Protein AF-0000000080896854 (afdb_homodimer)

Nearest PDB structures (foldseek):
  7wsj-assembly1_B  TM=9.161E-01  e=9.589E-05  Arabidopsis thaliana
  7wsj-assembly2_C  TM=9.025E-01  e=1.093E-04  Arabidopsis thaliana
  7vsp-assembly2_B  TM=6.876E-01  e=2.742E-04  Arabidopsis thaliana
  7vsq-assembly2_B  TM=9.393E-01  e=2.099E-03  Arabidopsis thaliana
  7vsq-assembly3_C  TM=9.287E-01  e=2.099E-03  Arabidopsis thaliana

Foldseek 3Di:
DFDAFPVDRHGFFKAFPVVRTTHHQVVQLVQLLPDPVSQQTKIFTAAPPPRHTDPDIDGGNHDDDDHDHDPVVVVVVVVVVVVVVVVVVVVVVVVVPPPPPPPPVPDDPDPPDPDPPPPPDPPDCPVPDDDDDDDDDD/DFDAFPVDRHGFFKAFPVVRTTHDQVVQLVQLLPDPVSQQTKIFTAAPPPRHTDPDIDGGNHDDDDHDHDPVVVVVVVVVVVVVVVVVVVVVVVVVPPPPPPPPVPDDPDPPPPDPPPPVPDDDCPPPDDDDDDDDDD

Structure (mmCIF, N/CA/C/O backbone):
data_AF-0000000080896854-model_v1
#
loop_
_entity.id
_entity.type
_entity.pdbx_description
1 polymer 'B box-type domain-containing protein'
#
loop_
_atom_site.group_PDB
_atom_site.id
_atom_site.type_symbol
_atom_site.label_atom_id
_atom_site.label_alt_id
_atom_site.label_comp_id
_atom_site.label_asym_id
_atom_site.label_entity_id
_atom_site.label_seq_id
_atom_site.pdbx_PDB_ins_code
_atom_site.Cartn_x
_atom_site.Cartn_y
_atom_site.Cartn_z
_atom_site.occupancy
_atom_site.B_iso_or_equiv
_atom_site.auth_seq_id
_atom_site.auth_comp_id
_atom_site.auth_asym_id
_atom_site.auth_atom_id
_atom_site.pdbx_PDB_model_num
ATOM 1 N N . MET A 1 1 ? 16.312 -1.37 14.469 1 52.44 1 MET A N 1
ATOM 2 C CA . MET A 1 1 ? 17.391 -0.762 13.703 1 52.44 1 MET A CA 1
ATOM 3 C C . MET A 1 1 ? 16.969 -0.528 12.25 1 52.44 1 MET A C 1
ATOM 5 O O . MET A 1 1 ? 16.25 -1.338 11.68 1 52.44 1 MET A O 1
ATOM 9 N N . GLU A 1 2 ? 17.094 0.775 11.805 1 65.88 2 GLU A N 1
ATOM 10 C CA . GLU A 1 2 ? 16.812 1.072 10.406 1 65.88 2 GLU A CA 1
ATOM 11 C C . GLU A 1 2 ? 17.719 0.284 9.477 1 65.88 2 GLU A C 1
ATOM 13 O O . GLU A 1 2 ? 18.922 0.148 9.75 1 65.88 2 GLU A O 1
ATOM 18 N N . GLU A 1 3 ? 17.172 -0.558 8.711 1 86.25 3 GLU A N 1
ATOM 19 C CA . GLU A 1 3 ? 18 -1.288 7.762 1 86.25 3 GLU A CA 1
ATOM 20 C C . GLU A 1 3 ? 18.422 -0.402 6.59 1 86.25 3 GLU A C 1
ATOM 22 O O . GLU A 1 3 ? 17.562 0.153 5.895 1 86.25 3 GLU A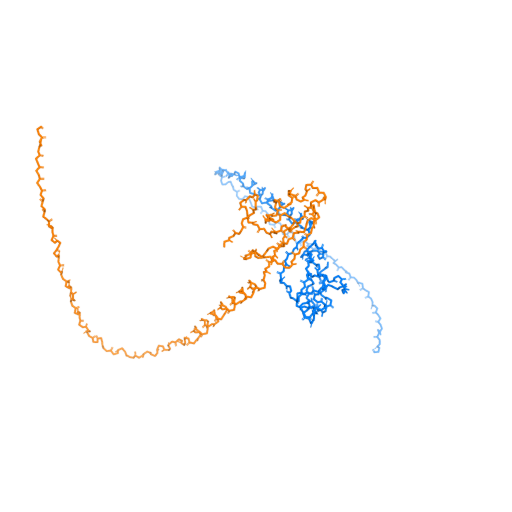 O 1
ATOM 27 N N . SER A 1 4 ? 19.703 -0.249 6.453 1 92.75 4 SER A N 1
ATOM 28 C CA . SER A 1 4 ? 20.266 0.631 5.438 1 92.75 4 SER A CA 1
ATOM 29 C C . SER A 1 4 ? 20.312 -0.052 4.074 1 92.75 4 SER A C 1
ATOM 31 O O . SER A 1 4 ? 20.281 -1.281 3.988 1 92.75 4 SER A O 1
ATOM 33 N N . CYS A 1 5 ? 20.234 0.689 3.033 1 97.81 5 CYS A N 1
ATOM 34 C CA . CYS A 1 5 ? 20.422 0.241 1.659 1 97.81 5 CYS A CA 1
ATOM 35 C C . CYS A 1 5 ? 21.766 -0.47 1.495 1 97.81 5 CYS A C 1
ATOM 37 O O . CYS A 1 5 ? 22.766 -0.043 2.061 1 97.81 5 CYS A O 1
ATOM 39 N N . ALA A 1 6 ? 21.812 -1.455 0.745 1 97.81 6 ALA A N 1
ATOM 40 C CA . ALA A 1 6 ? 23.016 -2.271 0.555 1 97.81 6 ALA A CA 1
ATOM 41 C C . ALA A 1 6 ? 24.094 -1.493 -0.185 1 97.81 6 ALA A C 1
ATOM 43 O O . ALA A 1 6 ? 25.281 -1.825 -0.092 1 97.81 6 ALA A O 1
ATOM 44 N N . LEU A 1 7 ? 23.719 -0.425 -0.845 1 97.81 7 LEU A N 1
ATOM 45 C CA . LEU A 1 7 ? 24.656 0.236 -1.741 1 97.81 7 LEU A CA 1
ATOM 46 C C . LEU A 1 7 ? 24.953 1.657 -1.271 1 97.81 7 LEU A C 1
ATOM 48 O O . LEU A 1 7 ? 25.828 2.328 -1.819 1 97.81 7 LEU A O 1
ATOM 52 N N . CYS A 1 8 ? 24.203 2.129 -0.337 1 97.44 8 CYS A N 1
ATOM 53 C CA . CYS A 1 8 ? 24.438 3.477 0.172 1 97.44 8 CYS A CA 1
ATOM 54 C C . CYS A 1 8 ? 23.938 3.611 1.604 1 97.44 8 CYS A C 1
ATOM 56 O O . CYS A 1 8 ? 23.625 2.613 2.256 1 97.44 8 CYS A O 1
ATOM 58 N N . GLU A 1 9 ? 23.828 4.895 2.139 1 96.19 9 GLU A N 1
ATOM 59 C CA . GLU A 1 9 ? 23.531 5.105 3.551 1 96.19 9 GLU A CA 1
ATOM 60 C C . GLU A 1 9 ? 22.047 5.395 3.76 1 96.19 9 GLU A C 1
ATOM 62 O O . GLU A 1 9 ? 21.578 5.469 4.898 1 96.19 9 GLU A O 1
ATOM 67 N N . LYS A 1 10 ? 21.359 5.469 2.678 1 96.5 10 LYS A N 1
ATOM 68 C CA . LYS A 1 10 ? 19.938 5.773 2.799 1 96.5 10 LYS A CA 1
ATOM 69 C C . LYS A 1 10 ? 19.172 4.57 3.338 1 96.5 10 LYS A C 1
ATOM 71 O O . LYS A 1 10 ? 19.688 3.455 3.371 1 96.5 10 LYS A O 1
ATOM 76 N N . ARG A 1 11 ? 18 4.895 3.74 1 96.31 11 ARG A N 1
ATOM 77 C CA . ARG A 1 11 ? 17.109 3.846 4.23 1 96.31 11 ARG A CA 1
ATOM 78 C C . ARG A 1 11 ? 16.688 2.916 3.098 1 96.31 11 ARG A C 1
ATOM 80 O O . ARG A 1 11 ? 16.281 3.377 2.027 1 96.31 11 ARG A O 1
ATOM 87 N N . ALA A 1 12 ? 16.734 1.653 3.367 1 98 12 ALA A N 1
ATOM 88 C CA . ALA A 1 12 ? 16.234 0.671 2.412 1 98 12 ALA A CA 1
ATOM 89 C C . ALA A 1 12 ? 14.703 0.653 2.402 1 98 12 ALA A C 1
ATOM 91 O O . ALA A 1 12 ? 14.062 0.77 3.451 1 98 12 ALA A O 1
ATOM 92 N N . VAL A 1 13 ? 14.18 0.398 1.202 1 98 13 VAL A N 1
ATOM 93 C CA . VAL A 1 13 ? 12.727 0.465 1.114 1 98 13 VAL A CA 1
ATOM 94 C C . VAL A 1 13 ? 12.188 -0.801 0.451 1 98 13 VAL A C 1
ATOM 96 O O . VAL A 1 13 ? 10.984 -1.072 0.5 1 98 13 VAL A O 1
ATOM 99 N N . MET A 1 14 ? 13.055 -1.583 -0.195 1 98.44 14 MET A N 1
ATOM 100 C CA . MET A 1 14 ? 12.602 -2.799 -0.863 1 98.44 14 MET A CA 1
ATOM 101 C C . MET A 1 14 ? 13.688 -3.867 -0.848 1 98.44 14 MET A C 1
ATOM 103 O O . MET A 1 14 ? 14.859 -3.561 -0.619 1 98.44 14 MET A O 1
ATOM 107 N N . LEU A 1 15 ? 13.289 -5.078 -0.988 1 98.56 15 LEU A N 1
ATOM 108 C CA . LEU A 1 15 ? 14.164 -6.238 -1.092 1 98.56 15 LEU A CA 1
ATOM 109 C C . LEU A 1 15 ? 14.117 -6.832 -2.494 1 98.56 15 LEU A C 1
ATOM 111 O O . LEU A 1 15 ? 13.039 -7.156 -3 1 98.56 15 LEU A O 1
ATOM 115 N N . CYS A 1 16 ? 15.148 -6.832 -3.125 1 98.69 16 CYS A N 1
ATOM 116 C CA . CYS A 1 16 ? 15.234 -7.613 -4.355 1 98.69 16 CYS A CA 1
ATOM 117 C C . CYS A 1 16 ? 15.43 -9.094 -4.047 1 98.69 16 CYS A C 1
ATOM 119 O O . CYS A 1 16 ? 16.453 -9.477 -3.475 1 98.69 16 CYS A O 1
ATOM 121 N N . GLU A 1 17 ? 14.539 -9.867 -4.496 1 98.19 17 GLU A N 1
ATOM 122 C CA . GLU A 1 17 ? 14.562 -11.281 -4.16 1 98.19 17 GLU A CA 1
ATOM 123 C C . GLU A 1 17 ? 15.711 -12 -4.863 1 98.19 17 GLU A C 1
ATOM 125 O O . GLU A 1 17 ? 16.328 -12.906 -4.301 1 98.19 17 GLU A O 1
ATOM 130 N N . SER A 1 18 ? 16 -11.609 -6.043 1 98.19 18 SER A N 1
ATOM 131 C CA . SER A 1 18 ? 17.031 -12.25 -6.836 1 98.19 18 SER A CA 1
ATOM 132 C C . SER A 1 18 ? 18.422 -11.922 -6.297 1 98.19 18 SER A C 1
ATOM 134 O O . SER A 1 18 ? 19.281 -12.805 -6.176 1 98.19 18 SER A O 1
ATOM 136 N N . ASP A 1 19 ? 18.625 -10.703 -5.934 1 97.31 19 ASP A N 1
ATOM 137 C CA . ASP A 1 19 ? 19.922 -10.25 -5.449 1 97.31 19 ASP A CA 1
ATOM 138 C C . ASP A 1 19 ? 20.047 -10.422 -3.938 1 97.31 19 ASP A C 1
ATOM 140 O O . ASP A 1 19 ? 21.141 -10.312 -3.379 1 97.31 19 ASP A O 1
ATOM 144 N N . GLN A 1 20 ? 18.969 -10.688 -3.338 1 98.06 20 GLN A N 1
ATOM 145 C CA . GLN A 1 20 ? 18.938 -10.789 -1.884 1 98.06 20 GLN A CA 1
ATOM 146 C C . GLN A 1 20 ? 19.547 -9.562 -1.229 1 98.06 20 GLN A C 1
ATOM 148 O O . GLN A 1 20 ? 20.422 -9.68 -0.355 1 98.06 20 GLN A O 1
ATOM 153 N N . ALA A 1 21 ? 19.141 -8.461 -1.728 1 98.12 21 ALA A N 1
ATOM 154 C CA . ALA A 1 21 ? 19.672 -7.188 -1.243 1 98.12 21 ALA A CA 1
ATOM 155 C C . ALA A 1 21 ? 18.547 -6.176 -1.022 1 98.12 21 ALA A C 1
ATOM 157 O O . ALA A 1 21 ? 17.625 -6.066 -1.842 1 98.12 21 ALA A O 1
ATOM 158 N N . LYS A 1 22 ? 18.641 -5.461 0.078 1 98.62 22 LYS A N 1
ATOM 159 C CA . LYS A 1 22 ? 17.719 -4.367 0.36 1 98.62 22 LYS A CA 1
ATOM 160 C C . LYS A 1 22 ? 18.234 -3.051 -0.22 1 98.62 22 LYS A C 1
ATOM 162 O O . LYS A 1 22 ? 19.406 -2.711 -0.054 1 98.62 22 LYS A O 1
ATOM 167 N N . LEU A 1 23 ? 17.344 -2.338 -0.921 1 98.38 23 LEU A N 1
ATOM 168 C CA . LEU A 1 23 ? 17.766 -1.168 -1.68 1 98.38 23 LEU A CA 1
ATOM 169 C C . LEU A 1 23 ? 16.844 0.014 -1.423 1 98.38 23 LEU A C 1
ATOM 171 O O . LEU A 1 23 ? 15.664 -0.173 -1.106 1 98.38 23 LEU A O 1
ATOM 175 N N . CYS A 1 24 ? 17.453 1.186 -1.503 1 97.88 24 CYS A N 1
ATOM 176 C CA . CYS A 1 24 ? 16.641 2.395 -1.548 1 97.88 24 CYS A CA 1
ATOM 177 C C . CYS A 1 24 ? 16.078 2.619 -2.945 1 97.88 24 CYS A C 1
ATOM 179 O O . CYS A 1 24 ? 16.406 1.891 -3.879 1 97.88 24 CYS A O 1
ATOM 181 N N . TRP A 1 25 ? 15.195 3.553 -3.074 1 97.62 25 TRP A N 1
ATOM 182 C CA . TRP A 1 25 ? 14.539 3.797 -4.355 1 97.62 25 TRP A CA 1
ATOM 183 C C . TRP A 1 25 ? 15.562 4.117 -5.438 1 97.62 25 TRP A C 1
ATOM 185 O O . TRP A 1 25 ? 15.469 3.605 -6.559 1 97.62 25 TRP A O 1
ATOM 195 N N . GLU A 1 26 ? 16.547 4.961 -5.145 1 97.25 26 GLU A N 1
ATOM 196 C CA . GLU A 1 26 ? 17.531 5.434 -6.117 1 97.25 26 GLU A CA 1
ATOM 197 C C . GLU A 1 26 ? 18.453 4.301 -6.562 1 97.25 26 GLU A C 1
ATOM 199 O O . GLU A 1 26 ? 18.719 4.141 -7.754 1 97.25 26 GLU A O 1
ATOM 204 N N . CYS A 1 27 ? 18.906 3.561 -5.625 1 98.38 27 CYS A N 1
ATOM 205 C CA . CYS A 1 27 ? 19.797 2.463 -5.957 1 98.38 27 CYS A CA 1
ATOM 206 C C . CYS A 1 27 ? 19.062 1.36 -6.707 1 98.38 27 CYS A C 1
ATOM 208 O O . CYS A 1 27 ? 19.641 0.717 -7.59 1 98.38 27 CYS A O 1
ATOM 210 N N . ASP A 1 28 ? 17.797 1.124 -6.336 1 98.56 28 ASP A N 1
ATOM 211 C CA . ASP A 1 28 ? 17.016 0.149 -7.086 1 98.56 28 ASP A CA 1
ATOM 212 C C . ASP A 1 28 ? 16.922 0.538 -8.562 1 98.56 28 ASP A C 1
ATOM 214 O O . ASP A 1 28 ? 17.078 -0.308 -9.445 1 98.56 28 ASP A O 1
ATOM 218 N N . GLU A 1 29 ? 16.578 1.772 -8.797 1 98.06 29 GLU A N 1
ATOM 219 C CA . GLU A 1 29 ? 16.453 2.25 -10.172 1 98.06 29 GLU A CA 1
ATOM 220 C C . GLU A 1 29 ? 17.75 2.09 -10.945 1 98.06 29 GLU A C 1
ATOM 222 O O . GLU A 1 29 ? 17.75 1.694 -12.109 1 98.06 29 GLU A O 1
ATOM 227 N N . LYS A 1 30 ? 18.906 2.406 -10.352 1 98.06 30 LYS A N 1
ATOM 228 C CA . LYS A 1 30 ? 20.203 2.277 -10.984 1 98.06 30 LYS A CA 1
ATOM 229 C C . LYS A 1 30 ? 20.5 0.825 -11.359 1 98.06 30 LYS A C 1
ATOM 231 O O . LYS A 1 30 ? 20.984 0.544 -12.453 1 98.06 30 LYS A O 1
ATOM 236 N N . VAL A 1 31 ? 20.188 -0.075 -10.438 1 98.25 31 VAL A N 1
ATOM 237 C CA . VAL A 1 31 ? 20.5 -1.488 -10.625 1 98.25 31 VAL A CA 1
ATOM 238 C C . VAL A 1 31 ? 19.531 -2.102 -11.641 1 98.25 31 VAL A C 1
ATOM 240 O O . VAL A 1 31 ? 19.969 -2.705 -12.625 1 98.25 31 VAL A O 1
ATOM 243 N N . HIS A 1 32 ? 18.281 -1.852 -11.438 1 98.12 32 HIS A N 1
ATOM 244 C CA . HIS A 1 32 ? 17.281 -2.564 -12.227 1 98.12 32 HIS A CA 1
ATOM 245 C C . HIS A 1 32 ? 16.891 -1.772 -13.469 1 98.12 32 HIS A C 1
ATOM 247 O O . HIS A 1 32 ? 16.203 -2.289 -14.352 1 98.12 32 HIS A O 1
ATOM 253 N N . GLY A 1 33 ? 17.25 -0.546 -13.469 1 97.62 33 GLY A N 1
ATOM 254 C CA . GLY A 1 33 ? 17.078 0.245 -14.672 1 97.62 33 GLY A CA 1
ATOM 255 C C . GLY A 1 33 ? 18.188 0.034 -15.688 1 97.62 33 GLY A C 1
ATOM 256 O O . GLY A 1 33 ? 18.078 0.491 -16.828 1 97.62 33 GLY A O 1
ATOM 257 N N . ALA A 1 34 ? 19.219 -0.773 -15.328 1 96.44 34 ALA A N 1
ATOM 258 C CA . ALA A 1 34 ? 20.406 -0.946 -16.156 1 96.44 34 ALA A CA 1
ATOM 259 C C . ALA A 1 34 ? 20.094 -1.746 -17.406 1 96.44 34 ALA A C 1
ATOM 261 O O . ALA A 1 34 ? 20.625 -1.462 -18.484 1 96.44 34 ALA A O 1
ATOM 262 N N . ASN A 1 35 ? 19.297 -2.836 -17.297 1 93.88 35 ASN A N 1
ATOM 263 C CA . ASN A 1 35 ? 18.875 -3.611 -18.453 1 93.88 35 ASN A CA 1
ATOM 264 C C . ASN A 1 35 ? 17.594 -4.391 -18.188 1 93.88 35 ASN A C 1
ATOM 266 O O . ASN A 1 35 ? 17.172 -4.527 -17.031 1 93.88 35 ASN A O 1
ATOM 270 N N . PHE A 1 36 ? 17.047 -4.855 -19.266 1 95.69 36 PHE A N 1
ATOM 271 C CA . PHE A 1 36 ? 15.711 -5.434 -19.219 1 95.69 36 PHE A CA 1
ATOM 272 C C . PHE A 1 36 ? 15.727 -6.758 -18.453 1 95.69 36 PHE A C 1
ATOM 274 O O . PHE A 1 36 ? 14.703 -7.176 -17.906 1 95.69 36 PHE A O 1
ATOM 281 N N . LEU A 1 37 ? 16.844 -7.516 -18.391 1 97.62 37 LEU A N 1
ATOM 282 C CA . LEU A 1 37 ? 16.906 -8.805 -17.703 1 97.62 37 LEU A CA 1
ATOM 283 C C . LEU A 1 37 ? 16.766 -8.625 -16.203 1 97.62 37 LEU A C 1
ATOM 285 O O . LEU A 1 37 ? 15.984 -9.344 -15.555 1 97.62 37 LEU A O 1
ATOM 289 N N . VAL A 1 38 ? 17.5 -7.598 -15.719 1 97.94 38 VAL A N 1
ATOM 290 C CA . VAL A 1 38 ? 17.5 -7.406 -14.273 1 97.94 38 VAL A CA 1
ATOM 291 C C . VAL A 1 38 ? 16.219 -6.688 -13.852 1 97.94 38 VAL A C 1
ATOM 293 O O . VAL A 1 38 ? 15.781 -6.805 -12.703 1 97.94 38 VAL A O 1
ATOM 296 N N . ALA A 1 39 ? 15.57 -5.984 -14.758 1 98.25 39 ALA A N 1
ATOM 297 C CA . ALA A 1 39 ? 14.305 -5.305 -14.484 1 98.25 39 ALA A CA 1
ATOM 298 C C . ALA A 1 39 ? 13.211 -6.309 -14.148 1 98.25 39 ALA A C 1
ATOM 300 O O . ALA A 1 39 ? 12.195 -5.945 -13.547 1 98.25 39 ALA A O 1
ATOM 301 N N . LYS A 1 40 ? 13.445 -7.531 -14.477 1 98.5 40 LYS A N 1
ATOM 302 C CA . LYS A 1 40 ? 12.445 -8.578 -14.25 1 98.5 40 LYS A CA 1
ATOM 303 C C . LYS A 1 40 ? 12.492 -9.078 -12.812 1 98.5 40 LYS A C 1
ATOM 305 O O . LYS A 1 40 ? 11.57 -9.758 -12.359 1 98.5 40 LYS A O 1
ATOM 310 N N . HIS A 1 41 ? 13.562 -8.664 -12.07 1 98.62 41 HIS A N 1
ATOM 311 C CA . HIS A 1 41 ? 13.641 -9.094 -10.68 1 98.62 41 HIS A CA 1
ATOM 312 C C . HIS A 1 41 ? 12.438 -8.594 -9.875 1 98.62 41 HIS A C 1
ATOM 314 O O . HIS A 1 41 ? 12 -7.457 -10.055 1 98.62 41 HIS A O 1
ATOM 320 N N . SER A 1 42 ? 12 -9.461 -9.062 1 98.69 42 SER A N 1
ATOM 321 C CA . SER A 1 42 ? 10.922 -9.102 -8.148 1 98.69 42 SER A CA 1
ATOM 322 C C . SER A 1 42 ? 11.445 -8.297 -6.965 1 98.69 42 SER A C 1
ATOM 324 O O . SER A 1 42 ? 12.406 -8.695 -6.309 1 98.69 42 SER A O 1
ATOM 326 N N . ARG A 1 43 ? 10.836 -7.184 -6.738 1 98.81 43 ARG A N 1
ATOM 327 C CA . ARG A 1 43 ? 11.109 -6.363 -5.562 1 98.81 43 ARG A CA 1
ATOM 328 C C . ARG A 1 43 ? 9.977 -6.473 -4.543 1 98.81 43 ARG A C 1
ATOM 330 O O . ARG A 1 43 ? 8.805 -6.387 -4.902 1 98.81 43 ARG A O 1
ATOM 337 N N . VAL A 1 44 ? 10.344 -6.707 -3.322 1 98.75 44 VAL A N 1
ATOM 338 C CA . VAL A 1 44 ? 9.375 -6.77 -2.234 1 98.75 44 VAL A CA 1
ATOM 339 C C . VAL A 1 44 ? 9.414 -5.477 -1.425 1 98.75 44 VAL A C 1
ATOM 341 O O . VAL A 1 44 ? 10.477 -5.09 -0.917 1 98.75 44 VAL A O 1
ATOM 344 N N . LEU A 1 45 ? 8.258 -4.883 -1.286 1 98.56 45 LEU A N 1
ATOM 345 C CA . LEU A 1 45 ? 8.18 -3.658 -0.498 1 98.56 45 LEU A CA 1
ATOM 346 C C . LEU A 1 45 ? 8.367 -3.951 0.986 1 98.56 45 LEU A C 1
ATOM 348 O O . LEU A 1 45 ? 7.812 -4.918 1.51 1 98.56 45 LEU A O 1
ATOM 352 N N . LEU A 1 46 ? 9.188 -3.102 1.639 1 98.06 46 LEU A N 1
ATOM 353 C CA . LEU A 1 46 ? 9.422 -3.264 3.068 1 98.06 46 LEU A CA 1
ATOM 354 C C . LEU A 1 46 ? 8.523 -2.334 3.875 1 98.06 46 LEU A C 1
ATOM 356 O O . LEU A 1 46 ? 8.188 -1.236 3.422 1 98.06 46 LEU A O 1
ATOM 360 N N . CYS A 1 47 ? 8.156 -2.787 5.07 1 98 47 CYS A N 1
ATOM 361 C CA . CYS A 1 47 ? 7.395 -1.97 6.004 1 98 47 CYS A CA 1
ATOM 362 C C . CYS A 1 47 ? 8.156 -0.7 6.367 1 98 47 CYS A C 1
ATOM 364 O O . CYS A 1 47 ? 9.344 -0.755 6.691 1 98 47 CYS A O 1
ATOM 366 N N . ARG A 1 48 ? 7.445 0.342 6.398 1 96.31 48 ARG A N 1
ATOM 367 C CA . ARG A 1 48 ? 8.07 1.634 6.656 1 96.31 48 ARG A CA 1
ATOM 368 C C . ARG A 1 48 ? 8.57 1.726 8.094 1 96.31 48 ARG A C 1
ATOM 370 O O . ARG A 1 48 ? 9.555 2.408 8.375 1 96.31 48 ARG A O 1
ATOM 377 N N . SER A 1 49 ? 7.883 0.941 8.914 1 94.62 49 SER A N 1
ATOM 378 C CA . SER A 1 49 ? 8.172 1.07 10.344 1 94.62 49 SER A CA 1
ATOM 379 C C . SER A 1 49 ? 9.211 0.048 10.789 1 94.62 49 SER A C 1
ATOM 381 O O . SER A 1 49 ? 10.211 0.405 11.414 1 94.62 49 SER A O 1
ATOM 383 N N . CYS A 1 50 ? 9.086 -1.226 10.445 1 95.31 50 CYS A N 1
ATOM 384 C CA . CYS A 1 50 ? 9.938 -2.256 11.039 1 95.31 50 CYS A CA 1
ATOM 385 C C . CYS A 1 50 ? 10.82 -2.904 9.977 1 95.31 50 CYS A C 1
ATOM 387 O O . CYS A 1 50 ? 11.641 -3.768 10.297 1 95.31 50 CYS A O 1
ATOM 389 N N . HIS A 1 51 ? 10.602 -2.631 8.68 1 96 51 HIS A N 1
ATOM 390 C CA . HIS A 1 51 ? 11.438 -3.07 7.57 1 96 51 HIS A CA 1
ATOM 391 C C . HIS A 1 51 ? 11.242 -4.559 7.289 1 96 51 HIS A C 1
ATOM 393 O O . HIS A 1 51 ? 12.062 -5.18 6.609 1 96 51 HIS A O 1
ATOM 399 N N . SER A 1 52 ? 10.203 -5.086 7.871 1 96.44 52 SER A N 1
ATOM 400 C CA . SER A 1 52 ? 9.836 -6.438 7.461 1 96.44 52 SER A CA 1
ATOM 401 C C . SER A 1 52 ? 9.18 -6.438 6.082 1 96.44 52 SER A C 1
ATOM 403 O O . SER A 1 52 ? 8.594 -5.434 5.672 1 96.44 52 SER A O 1
ATOM 405 N N . PRO A 1 53 ? 9.312 -7.512 5.375 1 97 53 PRO A N 1
ATOM 406 C CA . PRO A 1 53 ? 8.656 -7.574 4.062 1 97 53 PRO A CA 1
ATOM 407 C C . PRO A 1 53 ? 7.137 -7.477 4.152 1 97 53 PRO A C 1
ATOM 409 O O . PRO A 1 53 ? 6.535 -8.039 5.074 1 97 53 PRO A O 1
ATOM 412 N N . THR A 1 54 ? 6.555 -6.723 3.291 1 98.12 54 THR A N 1
ATOM 413 C CA . THR A 1 54 ? 5.109 -6.684 3.127 1 98.12 54 THR A CA 1
ATOM 414 C C . THR A 1 54 ? 4.672 -7.562 1.957 1 98.12 54 THR A C 1
ATOM 416 O O . THR A 1 54 ? 5.508 -8.031 1.184 1 98.12 54 THR A O 1
ATOM 419 N N . PRO A 1 55 ? 3.383 -7.797 1.78 1 98.06 55 PRO A N 1
ATOM 420 C CA . PRO A 1 55 ? 2.943 -8.68 0.699 1 98.06 55 PRO A CA 1
ATOM 421 C C . PRO A 1 55 ? 3.08 -8.039 -0.681 1 98.06 55 PRO A C 1
ATOM 423 O O . PRO A 1 55 ? 2.926 -8.719 -1.699 1 98.06 55 PRO A O 1
ATOM 426 N N . TRP A 1 56 ? 3.422 -6.816 -0.854 1 98.69 56 TRP A N 1
ATOM 427 C CA . TRP A 1 56 ? 3.422 -6.094 -2.123 1 98.69 56 TRP A CA 1
ATOM 428 C C . TRP A 1 56 ? 4.719 -6.34 -2.887 1 98.69 56 TRP A C 1
ATOM 430 O O . TRP A 1 56 ? 5.809 -6.082 -2.369 1 98.69 56 TRP A O 1
ATOM 440 N N . LYS A 1 57 ? 4.582 -6.738 -4.125 1 98.69 57 LYS A N 1
ATOM 441 C CA . LYS A 1 57 ? 5.715 -7.035 -4.996 1 98.69 57 LYS A CA 1
ATOM 442 C C . LYS A 1 57 ? 5.574 -6.32 -6.34 1 98.69 57 LYS A C 1
ATOM 444 O O . LYS A 1 57 ? 4.461 -6.055 -6.793 1 98.69 57 LYS A O 1
ATOM 449 N N . ALA A 1 58 ? 6.684 -6.035 -6.926 1 98.75 58 ALA A N 1
ATOM 450 C CA . ALA A 1 58 ? 6.691 -5.391 -8.234 1 98.75 58 ALA A CA 1
ATOM 451 C C . ALA A 1 58 ? 7.977 -5.707 -8.992 1 98.75 58 ALA A C 1
ATOM 453 O O . ALA A 1 58 ? 8.977 -6.121 -8.398 1 98.75 58 ALA A O 1
ATOM 454 N N . SER A 1 59 ? 7.918 -5.543 -10.25 1 98.5 59 SER A N 1
ATOM 455 C CA . SER A 1 59 ? 9.07 -5.566 -11.148 1 98.5 59 SER A CA 1
ATOM 456 C C . SER A 1 59 ? 9.023 -4.406 -12.133 1 98.5 59 SER A C 1
ATOM 458 O O . SER A 1 59 ? 7.996 -3.738 -12.273 1 98.5 59 SER A O 1
ATOM 460 N N . GLY A 1 60 ? 10.203 -4.195 -12.781 1 97.56 60 GLY A N 1
ATOM 461 C CA . GLY A 1 60 ? 10.281 -3.104 -13.734 1 97.56 60 GLY A CA 1
ATOM 462 C C . GLY A 1 60 ? 11.586 -2.326 -13.641 1 97.56 60 GLY A C 1
ATOM 463 O O . GLY A 1 60 ? 12.375 -2.543 -12.727 1 97.56 60 GLY A O 1
ATOM 464 N N . THR A 1 61 ? 11.742 -1.408 -14.555 1 96.75 61 THR A N 1
ATOM 465 C CA . THR A 1 61 ? 12.977 -0.637 -14.641 1 96.75 61 THR A CA 1
ATOM 466 C C . THR A 1 61 ? 13 0.466 -13.586 1 96.75 61 THR A C 1
ATOM 468 O O . THR A 1 61 ? 14.055 0.775 -13.023 1 96.75 61 THR A O 1
ATOM 471 N N . LYS A 1 62 ? 11.867 1.042 -13.445 1 95.69 62 LYS A N 1
ATOM 472 C CA . LYS A 1 62 ? 11.734 2.145 -12.5 1 95.69 62 LYS A CA 1
ATOM 473 C C . LYS A 1 62 ? 10.43 2.049 -11.719 1 95.69 62 LYS A C 1
ATOM 475 O O . LYS A 1 62 ? 9.344 2.191 -12.289 1 95.69 62 LYS A O 1
ATOM 480 N N . LEU A 1 63 ? 10.562 1.806 -10.461 1 97.38 63 LEU A N 1
ATOM 481 C CA . LEU A 1 63 ? 9.398 1.761 -9.578 1 97.38 63 LEU A CA 1
ATOM 482 C C . LEU A 1 63 ? 9.203 3.096 -8.867 1 97.38 63 LEU A C 1
ATOM 484 O O . LEU A 1 63 ? 10.172 3.818 -8.617 1 97.38 63 LEU A O 1
ATOM 488 N N . THR A 1 64 ? 7.988 3.402 -8.633 1 95.06 64 THR A N 1
ATOM 489 C CA . THR A 1 64 ? 7.672 4.699 -8.039 1 95.06 64 THR A CA 1
ATOM 490 C C . THR A 1 64 ? 7.574 4.59 -6.523 1 95.06 64 THR A C 1
ATOM 492 O O . THR A 1 64 ? 7.258 3.525 -5.988 1 95.06 64 THR A O 1
ATOM 495 N N . PRO A 1 65 ? 7.91 5.73 -5.867 1 94.38 65 PRO A N 1
ATOM 496 C CA . PRO A 1 65 ? 7.852 5.719 -4.402 1 94.38 65 PRO A CA 1
ATOM 497 C C . PRO A 1 65 ? 6.504 5.246 -3.871 1 94.38 65 PRO A C 1
ATOM 499 O O . PRO A 1 65 ? 5.457 5.738 -4.301 1 94.38 65 PRO A O 1
ATOM 502 N N . THR A 1 66 ? 6.512 4.301 -2.979 1 97.88 66 THR A N 1
ATOM 503 C CA . THR A 1 66 ? 5.363 3.629 -2.379 1 97.88 66 THR A CA 1
ATOM 504 C C . THR A 1 66 ? 5.613 3.35 -0.9 1 97.88 66 THR A C 1
ATOM 506 O O . THR A 1 66 ? 6.727 2.988 -0.511 1 97.88 66 THR A O 1
ATOM 509 N N . VAL A 1 67 ? 4.641 3.553 -0.092 1 97.81 67 VAL A N 1
ATOM 510 C CA . VAL A 1 67 ? 4.785 3.357 1.347 1 97.81 67 VAL A CA 1
ATOM 511 C C . VAL A 1 67 ? 3.783 2.311 1.828 1 97.81 67 VAL A C 1
ATOM 513 O O . VAL A 1 67 ? 2.604 2.361 1.472 1 97.81 67 VAL A O 1
ATOM 516 N N . SER A 1 68 ? 4.238 1.381 2.645 1 97.81 68 SER A N 1
ATOM 517 C CA . SER A 1 68 ? 3.389 0.328 3.191 1 97.81 68 SER A CA 1
ATOM 518 C C . SER A 1 68 ? 3.781 -0.009 4.625 1 97.81 68 SER A C 1
ATOM 520 O O . SER A 1 68 ? 4.871 0.349 5.078 1 97.81 68 SER A O 1
ATOM 522 N N . PHE A 1 69 ? 2.879 -0.623 5.312 1 96.81 69 PHE A N 1
ATOM 523 C CA . PHE A 1 69 ? 3.07 -1.086 6.684 1 96.81 69 PHE A CA 1
ATOM 524 C C . PHE A 1 69 ? 2.631 -2.537 6.832 1 96.81 69 PHE A C 1
ATOM 526 O O . PHE A 1 69 ? 1.7 -2.98 6.152 1 96.81 69 PHE A O 1
ATOM 533 N N . CYS A 1 70 ? 3.334 -3.182 7.695 1 96.31 70 CYS A N 1
ATOM 534 C CA . CYS A 1 70 ? 2.883 -4.535 8 1 96.31 70 CYS A CA 1
ATOM 535 C C . CYS A 1 70 ? 1.729 -4.516 8.992 1 96.31 70 CYS A C 1
ATOM 537 O O . CYS A 1 70 ? 1.461 -3.488 9.617 1 96.31 70 CYS A O 1
ATOM 539 N N . GLN A 1 71 ? 1.03 -5.645 9.102 1 94.75 71 GLN A N 1
ATOM 540 C CA . GLN A 1 71 ? -0.173 -5.738 9.922 1 94.75 71 GLN A CA 1
ATOM 541 C C . GLN A 1 71 ? 0.136 -5.445 11.391 1 94.75 71 GLN A C 1
ATOM 543 O O . GLN A 1 71 ? -0.577 -4.676 12.039 1 94.75 71 GLN A O 1
ATOM 548 N N . PRO A 1 72 ? 1.193 -5.984 11.93 1 95.56 72 PRO A N 1
ATOM 549 C CA . PRO A 1 72 ? 1.509 -5.676 13.328 1 95.56 72 PRO A CA 1
ATOM 550 C C . PRO A 1 72 ? 1.774 -4.191 13.562 1 95.56 72 PRO A C 1
ATOM 552 O O . PRO A 1 72 ? 1.331 -3.631 14.57 1 95.56 72 PRO A O 1
ATOM 555 N N . CYS A 1 73 ? 2.48 -3.596 12.648 1 96.44 73 CYS A N 1
ATOM 556 C CA . CYS A 1 73 ? 2.814 -2.186 12.82 1 96.44 73 CYS A CA 1
ATOM 557 C C . CYS A 1 73 ? 1.574 -1.311 12.672 1 96.44 73 CYS A C 1
ATOM 559 O O . CYS A 1 73 ? 1.459 -0.275 13.328 1 96.44 73 CYS A O 1
ATOM 561 N N . VAL A 1 74 ? 0.608 -1.663 11.812 1 94.81 74 VAL A N 1
ATOM 562 C CA . VAL A 1 74 ? -0.652 -0.939 11.68 1 94.81 74 VAL A CA 1
ATOM 563 C C . VAL A 1 74 ? -1.459 -1.064 12.969 1 94.81 74 VAL A C 1
ATOM 565 O O . VAL A 1 74 ? -2.016 -0.079 13.461 1 94.81 74 VAL A O 1
ATOM 568 N N . ALA A 1 75 ? -1.497 -2.234 13.492 1 93.81 75 ALA A N 1
ATOM 569 C CA . ALA A 1 75 ? -2.236 -2.484 14.727 1 93.81 75 ALA A CA 1
ATOM 570 C C . ALA A 1 75 ? -1.654 -1.683 15.883 1 93.81 75 ALA A C 1
ATOM 572 O O . ALA A 1 75 ? -2.396 -1.14 16.703 1 93.81 75 ALA A O 1
ATOM 573 N N . ASN A 1 76 ? -0.408 -1.677 15.945 1 94.06 76 ASN A N 1
ATOM 574 C CA . ASN A 1 76 ? 0.268 -0.932 17 1 94.06 76 ASN A CA 1
ATOM 575 C C . ASN A 1 76 ? -0.024 0.562 16.906 1 94.06 76 ASN A C 1
ATOM 577 O O . ASN A 1 76 ? -0.19 1.231 17.938 1 94.06 76 ASN A O 1
ATOM 581 N N . ARG A 1 77 ? 0.011 1.026 15.664 1 91.75 77 ARG A N 1
ATOM 582 C CA . ARG A 1 77 ? -0.293 2.439 15.461 1 91.75 77 ARG A CA 1
ATOM 583 C C . ARG A 1 77 ? -1.713 2.764 15.914 1 91.75 77 ARG A C 1
ATOM 585 O O . ARG A 1 77 ? -1.951 3.805 16.531 1 91.75 77 ARG A O 1
ATOM 592 N N . HIS A 1 78 ? -2.6 1.928 15.625 1 90.06 78 HIS A N 1
ATOM 593 C CA . HIS A 1 78 ? -3.988 2.111 16.016 1 90.06 78 HIS A CA 1
ATOM 594 C C . HIS A 1 78 ? -4.133 2.072 17.547 1 90.06 78 HIS A C 1
ATOM 596 O O . HIS A 1 78 ? -4.891 2.857 18.109 1 90.06 78 HIS A O 1
ATOM 602 N N . ALA A 1 79 ? -3.438 1.215 18.125 1 91.38 79 ALA A N 1
ATOM 603 C CA . ALA A 1 79 ? -3.48 1.086 19.578 1 91.38 79 ALA A CA 1
ATOM 604 C C . ALA A 1 79 ? -2.928 2.336 20.266 1 91.38 79 ALA A C 1
ATOM 606 O O . ALA A 1 79 ? -3.492 2.814 21.25 1 91.38 79 ALA A O 1
ATOM 607 N N . ARG A 1 80 ? -1.905 2.773 19.703 1 90.88 80 ARG A N 1
ATOM 608 C CA . ARG A 1 80 ? -1.302 3.982 20.25 1 90.88 80 ARG A CA 1
ATOM 609 C C . ARG A 1 80 ? -2.24 5.176 20.109 1 90.88 80 ARG A C 1
ATOM 611 O O . ARG A 1 80 ? -2.391 5.969 21.047 1 90.88 80 ARG A O 1
ATOM 618 N N . LEU A 1 81 ? -2.891 5.266 19.031 1 90.69 81 LEU A N 1
ATOM 619 C CA . LEU A 1 81 ? -3.824 6.359 18.781 1 90.69 81 LEU A CA 1
ATOM 620 C C . LEU A 1 81 ? -5.031 6.266 19.703 1 90.69 81 LEU A C 1
ATOM 622 O O . LEU A 1 81 ? -5.492 7.281 20.234 1 90.69 81 LEU A O 1
ATOM 626 N N . HIS A 1 82 ? -5.473 5.066 19.938 1 90.69 82 HIS A N 1
ATOM 627 C CA . HIS A 1 82 ? -6.598 4.84 20.844 1 90.69 82 HIS A CA 1
ATOM 628 C C . HIS A 1 82 ? -6.25 5.234 22.266 1 90.69 82 HIS A C 1
ATOM 630 O O . HIS A 1 82 ? -7.066 5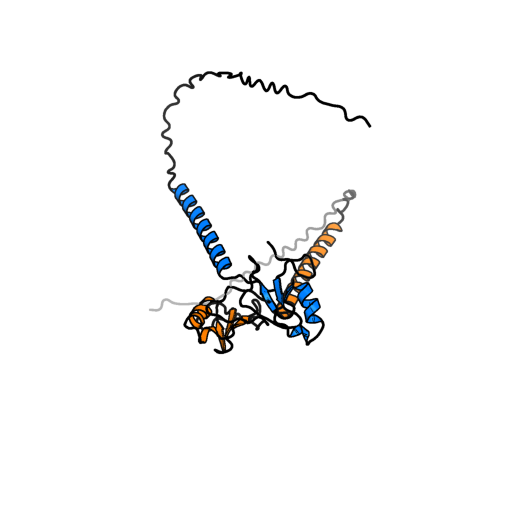.836 22.969 1 90.69 82 HIS A O 1
ATOM 636 N N . GLN A 1 83 ? -5.105 4.93 22.641 1 90.31 83 GLN A N 1
ATOM 637 C CA . GLN A 1 83 ? -4.652 5.273 23.984 1 90.31 83 GLN A CA 1
ATOM 638 C C . GLN A 1 83 ? -4.527 6.785 24.156 1 90.31 83 GLN A C 1
ATOM 640 O O . GLN A 1 83 ? -4.887 7.328 25.203 1 90.31 83 GLN A O 1
ATOM 645 N N . LEU A 1 84 ? -4.137 7.445 23.141 1 90.62 84 LEU A N 1
ATOM 646 C CA . LEU A 1 84 ? -3.982 8.898 23.172 1 90.62 84 LEU A CA 1
ATOM 647 C C . LEU A 1 84 ? -5.34 9.586 23.25 1 90.62 84 LEU A C 1
ATOM 649 O O . LEU A 1 84 ? -5.52 10.531 24.016 1 90.62 84 LEU A O 1
ATOM 653 N N . VAL A 1 85 ? -6.266 9.016 22.516 1 90 85 VAL A N 1
ATOM 654 C CA . VAL A 1 85 ? -7.605 9.594 22.484 1 90 85 VAL A CA 1
ATOM 655 C C . VAL A 1 85 ? -8.297 9.367 23.828 1 90 85 VAL A C 1
ATOM 657 O O . VAL A 1 85 ? -8.961 10.266 24.344 1 90 85 VAL A O 1
ATOM 660 N N . ASN A 1 86 ? -8.086 8.219 24.391 1 89.94 86 ASN A N 1
ATOM 661 C CA . ASN A 1 86 ? -8.672 7.91 25.688 1 89.94 86 ASN A CA 1
ATOM 662 C C . ASN A 1 86 ? -8.07 8.781 26.797 1 89.94 86 ASN A C 1
ATOM 664 O O . ASN A 1 86 ? -8.789 9.227 27.688 1 89.94 86 ASN A O 1
ATOM 668 N N . ASN A 1 87 ? -6.797 9.016 26.672 1 89.19 87 ASN A N 1
ATOM 669 C CA . ASN A 1 87 ? -6.117 9.852 27.656 1 89.19 87 ASN A CA 1
ATOM 670 C C . ASN A 1 87 ? -6.574 11.305 27.578 1 89.19 87 ASN A C 1
ATOM 672 O O . ASN A 1 87 ? -6.773 11.953 28.609 1 89.19 87 ASN A O 1
ATOM 676 N N . VAL A 1 88 ? -6.828 11.758 26.328 1 87.94 88 VAL A N 1
ATOM 677 C CA . VAL A 1 88 ? -7.277 13.133 26.125 1 87.94 88 VAL A CA 1
ATOM 678 C C . VAL A 1 88 ? -8.727 13.281 26.578 1 87.94 88 VAL A C 1
ATOM 680 O O . VAL A 1 88 ? -9.094 14.273 27.203 1 87.94 88 VAL A O 1
ATOM 683 N N . CYS A 1 89 ? -9.508 12.227 26.312 1 86.88 89 CYS A N 1
ATOM 684 C CA . CYS A 1 89 ? -10.914 12.25 26.688 1 86.88 89 CYS A CA 1
ATOM 685 C C . CYS A 1 89 ? -11.07 12.156 28.203 1 86.88 89 CYS A C 1
ATOM 687 O O . CYS A 1 89 ? -11.938 12.812 28.781 1 86.88 89 CYS A O 1
ATOM 689 N N . GLN A 1 90 ? -10.227 11.414 28.766 1 81.56 90 GLN A N 1
ATOM 690 C CA . GLN A 1 90 ? -10.273 11.289 30.219 1 81.56 90 GLN A CA 1
ATOM 691 C C . GLN A 1 90 ? -9.805 12.578 30.891 1 81.56 90 GLN A C 1
ATOM 693 O O . GLN A 1 90 ? -10.383 13.008 31.891 1 81.56 90 GLN A O 1
ATOM 698 N N . GLN A 1 91 ? -8.836 13.211 30.266 1 78.56 91 GLN A N 1
A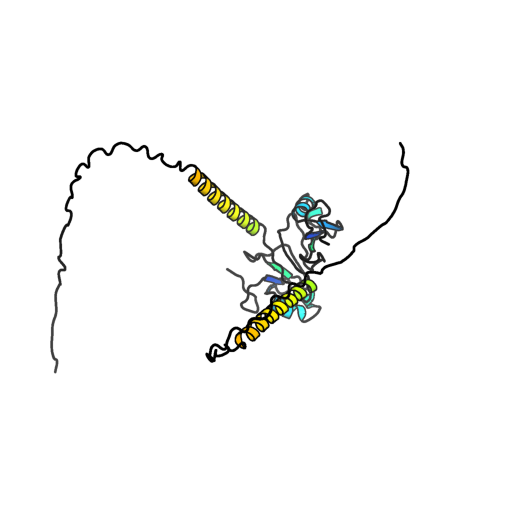TOM 699 C CA . GLN A 1 91 ? -8.352 14.469 30.812 1 78.56 91 GLN A CA 1
ATOM 700 C C . GLN A 1 91 ? -9.391 15.57 30.672 1 78.56 91 GLN A C 1
ATOM 702 O O . GLN A 1 91 ? -9.508 16.453 31.531 1 78.56 91 GLN A O 1
ATOM 707 N N . HIS A 1 92 ? -10.148 15.484 29.594 1 76.81 92 HIS A N 1
ATOM 708 C CA . HIS A 1 92 ? -11.211 16.469 29.406 1 76.81 92 HIS A CA 1
ATOM 709 C C . HIS A 1 92 ? -12.367 16.234 30.359 1 76.81 92 HIS A C 1
ATOM 711 O O . HIS A 1 92 ? -13.016 17.188 30.797 1 76.81 92 HIS A O 1
ATOM 717 N N . LYS A 1 93 ? -12.672 15.062 30.688 1 76.5 93 LYS A N 1
ATOM 718 C CA . LYS A 1 93 ? -13.734 14.742 31.641 1 76.5 93 LYS A CA 1
ATOM 719 C C . LYS A 1 93 ? -13.328 15.109 33.062 1 76.5 93 LYS A C 1
ATOM 721 O O . LYS A 1 93 ? -14.172 15.531 33.875 1 76.5 93 LYS A O 1
ATOM 726 N N . GLU A 1 94 ? -12.148 14.938 33.375 1 67.75 94 GLU A N 1
ATOM 727 C CA . GLU A 1 94 ? -11.688 15.312 34.719 1 67.75 94 GLU A CA 1
ATOM 728 C C . GLU A 1 94 ? -11.641 16.828 34.875 1 67.75 94 GLU A C 1
ATOM 730 O O . GLU A 1 94 ? -11.828 17.344 35.969 1 67.75 94 GLU A O 1
ATOM 735 N N . GLY A 1 95 ? -11.523 17.516 33.75 1 60.53 95 GLY A N 1
ATOM 736 C CA . GLY A 1 95 ? -11.516 18.969 33.812 1 60.53 95 GLY A CA 1
ATOM 737 C C . GLY A 1 95 ? -12.898 19.578 33.938 1 60.53 95 GLY A C 1
ATOM 738 O O . GLY A 1 95 ? -13.055 20.719 34.375 1 60.53 95 GLY A O 1
ATOM 739 N N . GLU A 1 96 ? -13.914 18.922 33.438 1 62.78 96 GLU A N 1
ATOM 740 C CA . GLU A 1 96 ? -15.281 19.422 33.562 1 62.78 96 GLU A CA 1
ATOM 741 C C . GLU A 1 96 ? -15.859 19.141 34.938 1 62.78 96 GLU A C 1
ATOM 743 O O . GLU A 1 96 ? -16.812 19.812 35.344 1 62.78 96 GLU A O 1
ATOM 748 N N . ASN A 1 97 ? -15.531 18.125 35.562 1 56.88 97 ASN A N 1
ATOM 749 C CA . ASN A 1 97 ? -16.062 17.828 36.875 1 56.88 97 ASN A CA 1
ATOM 750 C C . ASN A 1 97 ? -15.414 18.688 37.969 1 56.88 97 ASN A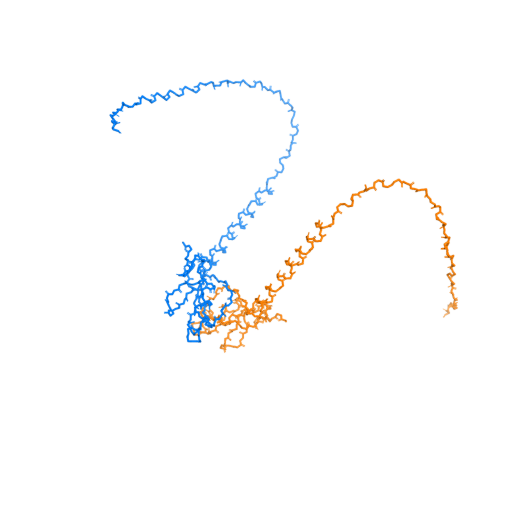 C 1
ATOM 752 O O . ASN A 1 97 ? -15.742 18.562 39.156 1 56.88 97 ASN A O 1
ATOM 756 N N . GLU A 1 98 ? -14.359 19.375 37.688 1 51.88 98 GLU A N 1
ATOM 757 C CA . GLU A 1 98 ? -13.859 20.328 38.656 1 51.88 98 GLU A CA 1
ATOM 758 C C . GLU A 1 98 ? -14.789 21.547 38.781 1 51.88 98 GLU A C 1
ATOM 760 O O . GLU A 1 98 ? -14.797 22.406 37.906 1 51.88 98 GLU A O 1
ATOM 765 N N . ALA A 1 99 ? -16.031 21.344 39.375 1 50.16 99 ALA A N 1
ATOM 766 C CA . ALA A 1 99 ? -16.922 22.375 39.906 1 50.16 99 ALA A CA 1
ATOM 767 C C . ALA A 1 99 ? -16.125 23.562 40.469 1 50.16 99 ALA A C 1
ATOM 769 O O . ALA A 1 99 ? -15.125 23.359 41.156 1 50.16 99 ALA A O 1
ATOM 770 N N . LEU A 1 100 ? -16.375 24.703 39.844 1 49.78 100 LEU A N 1
ATOM 771 C CA . LEU A 1 100 ? -15.867 25.969 40.406 1 49.78 100 LEU A CA 1
ATOM 772 C C . LEU A 1 100 ? -16.125 26.047 41.906 1 49.78 100 LEU A C 1
ATOM 774 O O . LEU A 1 100 ? -17.266 25.828 42.344 1 49.78 100 LEU A O 1
ATOM 778 N N . PRO A 1 101 ? -15.266 25.766 42.719 1 46.62 101 PRO A N 1
ATOM 779 C CA . PRO A 1 101 ? -15.523 26 44.156 1 46.62 101 PRO A CA 1
ATOM 780 C C . PRO A 1 101 ? -16.188 27.359 44.406 1 46.62 101 PRO A C 1
ATOM 782 O O . PRO A 1 101 ? -15.781 28.359 43.812 1 46.62 101 PRO A O 1
ATOM 785 N N . VAL A 1 102 ? -17.484 27.516 44.531 1 46.44 102 VAL A N 1
ATOM 786 C CA . VAL A 1 102 ? -18.094 28.75 45 1 46.44 102 VAL A CA 1
ATOM 787 C C . VAL A 1 102 ? -17.281 29.328 46.156 1 46.44 102 VAL A C 1
ATOM 789 O O . VAL A 1 102 ? -17 28.625 47.125 1 46.44 102 VAL A O 1
ATOM 792 N N . SER A 1 103 ? -16.531 30.359 45.875 1 39.62 103 SER A N 1
ATOM 793 C CA . SER A 1 103 ? -15.781 31.219 46.812 1 39.62 103 SER A CA 1
ATOM 794 C C . SER A 1 103 ? -16.688 31.797 47.906 1 39.62 103 SER A C 1
ATOM 796 O O . SER A 1 103 ? -17.516 32.656 47.625 1 39.62 103 SER A O 1
ATOM 798 N N . SER A 1 104 ? -17.422 31.062 48.656 1 38.41 104 SER A N 1
ATOM 799 C CA . SER A 1 104 ? -17.938 31.781 49.812 1 38.41 104 SER A CA 1
ATOM 800 C C . SER A 1 104 ? -16.844 32.656 50.438 1 38.41 104 SER A C 1
ATOM 802 O O . SER A 1 104 ? -15.734 32.188 50.688 1 38.41 104 SER A O 1
ATOM 804 N N . ALA A 1 105 ? -16.938 34.062 50.281 1 37.03 105 ALA A N 1
ATOM 805 C CA . ALA A 1 105 ? -16.188 35.25 50.719 1 37.03 105 ALA A CA 1
ATOM 806 C C . ALA A 1 105 ? -15.906 35.188 52.219 1 37.03 105 ALA A C 1
ATOM 808 O O . ALA A 1 105 ? -16.547 35.906 53 1 37.03 105 ALA A O 1
ATOM 809 N N . SER A 1 106 ? -15.695 34.031 52.844 1 33.03 106 SER A N 1
ATOM 810 C CA . SER A 1 106 ? -15.523 34.156 54.312 1 33.03 106 SER A CA 1
ATOM 811 C C . SER A 1 106 ? -14.461 35.188 54.656 1 33.03 106 SER A C 1
ATOM 813 O O . SER A 1 106 ? -13.523 35.406 53.875 1 33.03 106 SER A O 1
ATOM 815 N N . ALA A 1 107 ? -14.75 36.125 55.719 1 35.28 107 ALA A N 1
ATOM 816 C CA . ALA A 1 107 ? -14.07 37.156 56.469 1 35.28 107 ALA A CA 1
ATOM 817 C C . ALA A 1 107 ? -12.617 36.812 56.719 1 35.28 107 ALA A C 1
ATOM 819 O O . ALA A 1 107 ? -12.266 35.625 56.75 1 35.28 107 ALA A O 1
ATOM 820 N N . THR A 1 108 ? -11.625 37.812 56.594 1 33.5 108 THR A N 1
ATOM 821 C CA . THR A 1 108 ? -10.211 38.125 56.438 1 33.5 108 THR A CA 1
ATOM 822 C C . THR A 1 108 ? -9.43 37.656 57.688 1 33.5 108 THR A C 1
ATOM 824 O O . THR A 1 108 ? -9.328 38.406 58.656 1 33.5 108 THR A O 1
ATOM 827 N N . SER A 1 109 ? -9.609 36.469 58.25 1 31.41 109 SER A N 1
ATOM 828 C CA . SER A 1 109 ? -8.945 36.406 59.531 1 31.41 109 SER A CA 1
ATOM 829 C C . SER A 1 109 ? -7.453 36.688 59.406 1 31.41 109 SER A C 1
ATOM 831 O O . SER A 1 109 ? -6.867 36.469 58.344 1 31.41 109 SER A O 1
ATOM 833 N N . PRO A 1 110 ? -6.789 37.188 60.562 1 33.12 110 PRO A N 1
ATOM 834 C CA . PRO A 1 110 ? -5.496 37.812 60.812 1 33.12 110 PRO A CA 1
ATOM 835 C C . PRO A 1 110 ? -4.312 36.938 60.438 1 33.12 110 PRO A C 1
ATOM 837 O O . PRO A 1 110 ? -4.457 35.719 60.344 1 33.12 110 PRO A O 1
ATOM 840 N N . HIS A 1 111 ? -3.367 37.406 59.562 1 29.81 111 HIS A N 1
ATOM 841 C CA . HIS A 1 111 ? -2.107 37 58.938 1 29.81 111 HIS A CA 1
ATOM 842 C C . HIS A 1 111 ? -1.153 36.438 60 1 29.81 111 HIS A C 1
ATOM 844 O O . HIS A 1 111 ? -0.562 37.188 60.781 1 29.81 111 HIS A O 1
ATOM 850 N N . SER A 1 1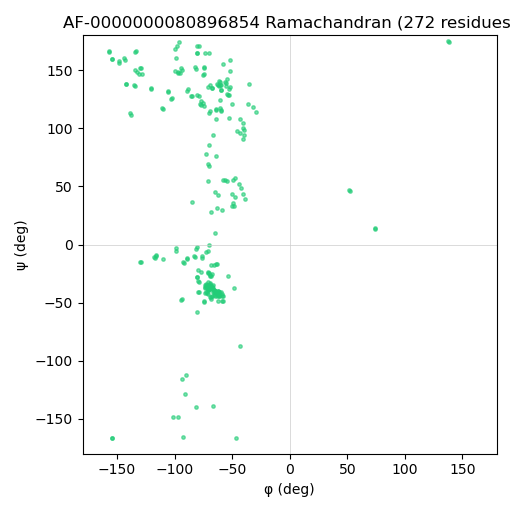12 ? -1.576 35.406 60.719 1 24.98 112 SER A N 1
ATOM 851 C CA . SER A 1 112 ? -0.599 35.125 61.781 1 24.98 112 SER A CA 1
ATOM 852 C C . SER A 1 112 ? 0.793 34.906 61.188 1 24.98 112 SER A C 1
ATOM 854 O O . SER A 1 112 ? 0.933 34.438 60.062 1 24.98 112 SER A O 1
ATOM 856 N N . ALA A 1 113 ? 1.927 35.438 61.812 1 26.47 113 ALA A N 1
ATOM 857 C CA . ALA A 1 113 ? 3.352 35.75 61.719 1 26.47 113 ALA A CA 1
ATOM 858 C C . ALA A 1 113 ? 4.18 34.5 61.531 1 26.47 113 ALA A C 1
ATOM 860 O O . ALA A 1 113 ? 5.402 34.5 61.688 1 26.47 113 ALA A O 1
ATOM 861 N N . ALA A 1 114 ? 3.791 33.562 60.719 1 25.09 114 ALA A N 1
ATOM 862 C CA . ALA A 1 114 ? 4.59 32.375 61 1 25.09 114 ALA A CA 1
ATOM 863 C C . ALA A 1 114 ? 6.074 32.625 60.75 1 25.09 114 ALA A C 1
ATOM 865 O O . ALA A 1 114 ? 6.434 33.438 59.875 1 25.09 114 ALA A O 1
ATOM 866 N N . GLY A 1 115 ? 6.91 32.188 61.625 1 23.3 115 GLY A N 1
ATOM 867 C CA . GLY A 1 115 ? 8.305 32.25 62.062 1 23.3 115 GLY A CA 1
ATOM 868 C C . GLY A 1 115 ? 9.258 31.688 61.031 1 23.3 115 GLY A C 1
ATOM 869 O O . GLY A 1 115 ? 8.906 30.781 60.281 1 23.3 115 GLY A O 1
ATOM 870 N N . LEU A 1 116 ? 10.188 32.531 60.438 1 25.27 116 LEU A N 1
ATOM 871 C CA . LEU A 1 116 ? 11.305 32.5 59.5 1 25.27 116 LEU A CA 1
ATOM 872 C C . LEU A 1 116 ? 12.289 31.375 59.875 1 25.27 116 LEU A C 1
ATOM 874 O O . LEU A 1 116 ? 13.359 31.266 59.281 1 25.27 116 LEU A O 1
ATOM 878 N N . THR A 1 117 ? 11.969 30.172 60.375 1 24.03 117 THR A N 1
ATOM 879 C CA . THR A 1 117 ? 13.148 29.516 60.938 1 24.03 117 THR A CA 1
ATOM 880 C C . THR A 1 117 ? 14.18 29.219 59.875 1 24.03 117 THR A C 1
ATOM 882 O O . THR A 1 117 ? 13.828 28.797 58.75 1 24.03 117 THR A O 1
ATOM 885 N N . PHE A 1 118 ? 15.352 29.969 59.844 1 24.75 118 PHE A N 1
ATOM 886 C CA . PHE A 1 118 ? 16.641 29.984 59.156 1 24.75 118 PHE A CA 1
ATOM 887 C C . PHE A 1 118 ? 17.297 28.609 59.188 1 24.75 118 PHE A C 1
ATOM 889 O O . PHE A 1 118 ? 18.438 28.438 58.75 1 24.75 118 PHE A O 1
ATOM 896 N N . LYS A 1 119 ? 16.719 27.516 58.75 1 22.08 119 LYS A N 1
ATOM 897 C CA . LYS A 1 119 ? 17.484 26.312 59.094 1 22.08 119 LYS A CA 1
ATOM 898 C C . LYS A 1 119 ? 18.781 26.25 58.281 1 22.08 119 LYS A C 1
ATOM 900 O O . LYS A 1 119 ? 18.75 26.203 57.062 1 22.08 119 LYS A O 1
ATOM 905 N N . ARG A 1 120 ? 19.969 26.891 58.688 1 23.3 120 ARG A N 1
ATOM 906 C CA . ARG A 1 120 ? 21.359 26.953 58.25 1 23.3 120 ARG A CA 1
ATOM 907 C C . ARG A 1 120 ? 21.906 25.562 58 1 23.3 120 ARG A C 1
ATOM 909 O O . ARG A 1 120 ? 22.703 25.359 57.062 1 23.3 120 ARG A O 1
ATOM 916 N N . LEU A 1 121 ? 21.672 24.5 58.656 1 23.22 121 LEU A N 1
ATOM 917 C CA . LEU A 1 121 ? 22.922 23.875 59.062 1 23.22 121 LEU A CA 1
ATOM 918 C C . LEU A 1 121 ? 23.469 22.984 57.969 1 23.22 121 LEU A C 1
ATOM 920 O O . LEU A 1 121 ? 23.953 21.875 58.219 1 23.22 121 LEU A O 1
ATOM 924 N N . ARG A 1 122 ? 23.422 23.188 56.656 1 21.55 122 ARG A N 1
ATOM 925 C CA . ARG A 1 122 ? 23.828 21.938 56 1 21.55 122 ARG A CA 1
ATOM 926 C C . ARG A 1 122 ? 25.281 21.625 56.281 1 21.55 122 ARG A C 1
ATOM 928 O O . ARG A 1 122 ? 26.172 22.391 55.906 1 21.55 122 ARG A O 1
ATOM 935 N N . ASN A 1 123 ? 25.75 20.859 57.25 1 22.06 123 ASN A N 1
ATOM 936 C CA . ASN A 1 123 ? 27.094 20.453 57.688 1 22.06 123 ASN A CA 1
ATOM 937 C C . ASN A 1 123 ? 27.734 19.5 56.688 1 22.06 123 ASN A C 1
ATOM 939 O O . ASN A 1 123 ? 28.891 19.109 56.844 1 22.06 123 ASN A O 1
ATOM 943 N N . ASN A 1 124 ? 27.219 19.031 55.531 1 22.34 124 ASN A N 1
ATOM 944 C CA . ASN A 1 124 ? 27.812 17.719 55.344 1 22.34 124 ASN A CA 1
ATOM 945 C C . ASN A 1 124 ? 29.312 17.812 55 1 22.34 124 ASN A C 1
ATOM 947 O O . ASN A 1 124 ? 29.719 18.609 54.156 1 22.34 124 ASN A O 1
ATOM 951 N N . SER A 1 125 ? 30.25 17.359 55.875 1 23.3 125 SER A N 1
ATOM 952 C CA . SER A 1 125 ? 31.672 17.109 56.094 1 23.3 125 SER A CA 1
ATOM 953 C C . SER A 1 125 ? 32.219 16.188 55 1 23.3 125 SER A C 1
ATOM 955 O O . SER A 1 125 ? 31.953 14.992 54.969 1 23.3 125 SER A O 1
ATOM 957 N N . PHE A 1 126 ? 32.094 16.516 53.656 1 21.36 126 PHE A N 1
ATOM 958 C CA . PHE A 1 126 ? 32.719 15.492 52.781 1 21.36 126 PHE A CA 1
ATOM 959 C C . PHE A 1 126 ? 34.219 15.438 53.031 1 21.36 126 PHE A C 1
ATOM 961 O O . PHE A 1 126 ? 34.938 16.391 52.688 1 21.36 126 PHE A O 1
ATOM 968 N N . SER A 1 127 ? 34.781 14.914 54 1 22.91 127 SER A N 1
ATOM 969 C CA . SER A 1 127 ? 36.219 14.789 54.312 1 22.91 127 SER A CA 1
ATOM 970 C C . SER A 1 127 ? 36.906 13.852 53.344 1 22.91 127 SER A C 1
ATOM 972 O O . SER A 1 127 ? 38.031 1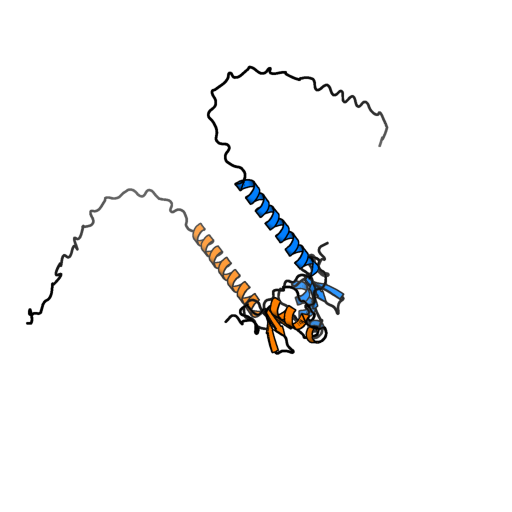3.414 53.562 1 22.91 127 SER A O 1
ATOM 974 N N . MET A 1 128 ? 36.5 13.641 52.062 1 21.42 128 MET A N 1
ATOM 975 C CA . MET A 1 128 ? 37.219 12.469 51.562 1 21.42 128 MET A CA 1
ATOM 976 C C . MET A 1 128 ? 38.719 12.758 51.5 1 21.42 128 MET A C 1
ATOM 978 O O . MET A 1 128 ? 39.125 13.773 50.938 1 21.42 128 MET A O 1
ATOM 982 N N . ASP A 1 129 ? 39.594 12.102 52.219 1 22.03 129 ASP A N 1
ATOM 983 C CA . ASP A 1 129 ? 41 11.977 52.562 1 22.03 129 ASP A CA 1
ATOM 984 C C . ASP A 1 129 ? 41.812 11.484 51.375 1 22.03 129 ASP A C 1
ATOM 986 O O . ASP A 1 129 ? 43.031 11.586 51.344 1 22.03 129 ASP A O 1
ATOM 990 N N . SER A 1 130 ? 41.219 10.758 50.406 1 23.05 130 SER A N 1
ATOM 991 C CA . SER A 1 130 ? 42.156 9.648 50.25 1 23.05 130 SER A CA 1
ATOM 992 C C . SER A 1 130 ? 43.5 10.133 49.688 1 23.05 130 SER A C 1
ATOM 994 O O . SER A 1 130 ? 43.594 11.273 49.219 1 23.05 130 SER A O 1
ATOM 996 N N . HIS A 1 131 ? 44.094 9.258 48.688 1 21.52 131 HIS A N 1
ATOM 997 C CA . HIS A 1 131 ? 45.281 8.445 48.594 1 21.52 131 HIS A CA 1
ATOM 998 C C . HIS A 1 131 ? 46.375 9.18 47.812 1 21.52 131 HIS A C 1
ATOM 1000 O O . HIS A 1 131 ? 46.094 10.078 47.031 1 21.52 131 HIS A O 1
ATOM 1006 N N . ASP A 1 132 ? 47.625 8.773 47.969 1 23.81 132 ASP A N 1
ATOM 1007 C CA . ASP A 1 132 ? 49.062 9.039 48.031 1 23.81 132 ASP A CA 1
ATOM 1008 C C . ASP A 1 132 ? 49.656 9.148 46.625 1 23.81 132 ASP A C 1
ATOM 1010 O O . ASP A 1 132 ? 50.438 10.062 46.344 1 23.81 132 ASP A O 1
ATOM 1014 N N . GLY A 1 133 ? 49.531 8.094 45.781 1 21.94 133 GLY A N 1
ATOM 1015 C CA . GLY A 1 133 ? 50.844 7.566 45.469 1 21.94 133 GLY A CA 1
ATOM 1016 C C . GLY A 1 133 ? 51.562 8.352 44.375 1 21.94 133 GLY A C 1
ATOM 1017 O O . GLY A 1 133 ? 50.969 9.227 43.75 1 21.94 133 GLY A O 1
ATOM 1018 N N . LYS A 1 134 ? 52.281 7.609 43.438 1 24.27 134 LYS A N 1
ATOM 1019 C CA . LYS A 1 134 ? 53.688 7.395 43.062 1 24.27 134 LYS A CA 1
ATOM 1020 C C . LYS A 1 134 ? 54.062 8.211 41.812 1 24.27 134 LYS A C 1
ATOM 1022 O O . LYS A 1 134 ? 53.156 8.68 41.094 1 24.27 134 LYS A O 1
ATOM 1027 N N . ALA A 1 135 ? 55 7.656 41 1 26.91 135 ALA A N 1
ATOM 1028 C CA . ALA A 1 135 ? 56.375 7.805 40.562 1 26.91 135 ALA A CA 1
ATOM 1029 C C . ALA A 1 135 ? 56.438 8.258 39.094 1 26.91 135 ALA A C 1
ATOM 1031 O O . ALA A 1 135 ? 57.5 8.508 38.562 1 26.91 135 ALA A O 1
ATOM 1032 N N . CYS A 1 136 ? 55.25 8.211 38.281 1 28.28 136 CYS A N 1
ATOM 1033 C CA . CYS A 1 136 ? 55.906 7.832 37.031 1 28.28 136 CYS A CA 1
ATOM 1034 C C . CYS A 1 136 ? 56.75 8.977 36.5 1 28.28 136 CYS A C 1
ATOM 1036 O O . CYS A 1 136 ? 56.281 10.109 36.406 1 28.28 136 CYS A O 1
ATOM 1038 N N . SER A 1 137 ? 58.125 8.805 36.438 1 26.34 137 SER A N 1
ATOM 1039 C CA . SER A 1 137 ? 59.375 9.391 36 1 26.34 137 SER A CA 1
ATOM 1040 C C . SER A 1 137 ? 59.25 9.992 34.594 1 26.34 137 SER A C 1
ATOM 1042 O O . SER A 1 137 ? 59.594 11.148 34.375 1 26.34 137 SER A O 1
ATOM 1044 N N . SER A 1 138 ? 59.5 9.086 33.531 1 26.19 138 SER A N 1
ATOM 1045 C CA . SER A 1 138 ? 60.25 9.594 32.375 1 26.19 138 SER A CA 1
ATOM 1046 C C . SER A 1 138 ? 59.438 10.555 31.547 1 26.19 138 SER A C 1
ATOM 1048 O O . SER A 1 138 ? 58.219 10.406 31.438 1 26.19 138 SER A O 1
ATOM 1050 N N . MET B 1 1 ? -11.945 11.562 -12.688 1 52.94 1 MET B N 1
ATOM 1051 C CA . MET B 1 1 ? -13.031 11.07 -11.836 1 52.94 1 MET B CA 1
ATOM 1052 C C . MET B 1 1 ? -12.516 10 -10.875 1 52.94 1 MET B C 1
ATOM 1054 O O . MET B 1 1 ? -11.648 9.203 -11.234 1 52.94 1 MET B O 1
ATOM 1058 N N . GLU B 1 2 ? -12.766 10.242 -9.531 1 66.06 2 GLU B N 1
ATOM 1059 C CA . GLU B 1 2 ? -12.398 9.234 -8.547 1 66.06 2 GLU B CA 1
ATOM 1060 C C . GLU B 1 2 ? -13.141 7.922 -8.797 1 66.06 2 GLU B C 1
ATOM 1062 O O . GLU B 1 2 ? -14.336 7.93 -9.117 1 66.06 2 GLU B O 1
ATOM 1067 N N . GLU B 1 3 ? -12.422 6.945 -9.07 1 86.56 3 GLU B N 1
ATOM 1068 C CA . GLU B 1 3 ? -13.086 5.66 -9.25 1 86.56 3 GLU B CA 1
ATOM 1069 C C . GLU B 1 3 ? -13.516 5.062 -7.918 1 86.56 3 GLU B C 1
ATOM 1071 O O . GLU B 1 3 ? -12.695 4.879 -7.02 1 86.56 3 GLU B O 1
ATOM 1076 N N . SER B 1 4 ? -14.766 4.836 -7.852 1 92.94 4 SER B N 1
ATOM 1077 C CA . SER B 1 4 ? -15.367 4.344 -6.617 1 92.94 4 SER B CA 1
ATOM 1078 C C . SER B 1 4 ? -15.211 2.83 -6.496 1 92.94 4 SER B C 1
ATOM 1080 O O . SER B 1 4 ? -15.016 2.137 -7.496 1 92.94 4 SER B O 1
ATOM 1082 N N . CYS B 1 5 ? -15.18 2.361 -5.25 1 97.81 5 CYS B N 1
ATOM 1083 C CA . CYS B 1 5 ? -15.203 0.938 -4.938 1 97.81 5 CYS B CA 1
ATOM 1084 C C . CYS B 1 5 ? -16.422 0.262 -5.551 1 97.81 5 CYS B C 1
ATOM 1086 O O . CYS B 1 5 ? -17.516 0.837 -5.57 1 97.81 5 CYS B O 1
ATOM 1088 N N . ALA B 1 6 ? -16.266 -0.912 -6.066 1 97.81 6 ALA B N 1
ATOM 1089 C CA . ALA B 1 6 ? -17.328 -1.641 -6.75 1 97.81 6 ALA B CA 1
ATOM 1090 C C . ALA B 1 6 ? -18.453 -2.012 -5.785 1 97.81 6 ALA B C 1
ATOM 1092 O O . ALA B 1 6 ? -19.594 -2.248 -6.203 1 97.81 6 ALA B O 1
ATOM 1093 N N . LEU B 1 7 ? -18.203 -1.985 -4.461 1 97.81 7 LEU B N 1
ATOM 1094 C CA . LEU B 1 7 ? -19.156 -2.531 -3.502 1 97.81 7 LEU B CA 1
ATOM 1095 C C . LEU B 1 7 ? -19.656 -1.443 -2.561 1 97.81 7 LEU B C 1
ATOM 1097 O O . LEU B 1 7 ? -20.578 -1.676 -1.778 1 97.81 7 LEU B O 1
ATOM 1101 N N . CYS B 1 8 ? -19.062 -0.305 -2.578 1 97.5 8 CYS B N 1
ATOM 1102 C CA . CYS B 1 8 ? -19.5 0.786 -1.717 1 97.5 8 CYS B CA 1
ATOM 1103 C C . CYS B 1 8 ? -19.125 2.137 -2.312 1 97.5 8 CYS B C 1
ATOM 1105 O O . CYS B 1 8 ? -18.719 2.219 -3.477 1 97.5 8 CYS B O 1
ATOM 1107 N N . GLU B 1 9 ? -19.203 3.24 -1.529 1 96.12 9 GLU B N 1
ATOM 1108 C CA . GLU B 1 9 ? -19.031 4.586 -2.064 1 96.12 9 GLU B CA 1
ATOM 1109 C C . GLU B 1 9 ? -17.609 5.105 -1.818 1 96.12 9 GLU B C 1
ATOM 1111 O O . GLU B 1 9 ? -17.25 6.172 -2.312 1 96.12 9 GLU B O 1
ATOM 1116 N N . LYS B 1 10 ? -16.891 4.332 -1.103 1 96.56 10 LYS B N 1
ATOM 1117 C CA . LYS B 1 10 ? -15.531 4.773 -0.805 1 96.56 10 LYS B CA 1
ATOM 1118 C C . LYS B 1 10 ? -14.648 4.723 -2.051 1 96.56 10 LYS B C 1
ATOM 1120 O O . LYS B 1 10 ? -15.023 4.113 -3.055 1 96.56 10 LYS B O 1
ATOM 1125 N N . ARG B 1 11 ? -13.555 5.375 -1.947 1 96.38 11 ARG B N 1
ATOM 1126 C CA . ARG B 1 11 ? -12.578 5.375 -3.031 1 96.38 11 ARG B CA 1
ATOM 1127 C C . ARG B 1 11 ? -11.953 3.992 -3.205 1 96.38 11 ARG B C 1
ATOM 1129 O O . ARG B 1 11 ? -11.539 3.363 -2.229 1 96.38 11 ARG B O 1
ATOM 1136 N N . ALA B 1 12 ? -11.859 3.562 -4.395 1 98.06 12 ALA B N 1
ATOM 1137 C CA . ALA B 1 12 ? -11.164 2.316 -4.699 1 98.06 12 ALA B CA 1
ATOM 1138 C C . ALA B 1 12 ? -9.648 2.494 -4.598 1 98.06 12 ALA B C 1
ATOM 1140 O O . ALA B 1 12 ? -9.109 3.531 -4.996 1 98.06 12 ALA B O 1
ATOM 1141 N N . VAL B 1 13 ? -9 1.412 -4.164 1 98.06 13 VAL B N 1
ATOM 1142 C CA . VAL B 1 13 ? -7.562 1.562 -3.953 1 98.06 13 VAL B CA 1
ATOM 1143 C C . VAL B 1 13 ? -6.816 0.423 -4.645 1 98.06 13 VAL B C 1
ATOM 1145 O O . VAL B 1 13 ? -5.598 0.485 -4.816 1 98.06 13 VAL B O 1
ATOM 1148 N N . MET B 1 14 ? -7.539 -0.642 -5.027 1 98.5 14 MET B N 1
ATOM 1149 C CA . MET B 1 14 ? -6.883 -1.77 -5.68 1 98.5 14 MET B CA 1
ATOM 1150 C C . MET B 1 14 ? -7.824 -2.445 -6.672 1 98.5 14 MET B C 1
ATOM 1152 O O . MET B 1 14 ? -9.039 -2.25 -6.613 1 98.5 14 MET B O 1
ATOM 1156 N N . LEU B 1 15 ? -7.219 -3.121 -7.633 1 98.56 15 LEU B N 1
ATOM 1157 C CA . LEU B 1 15 ? -7.934 -3.914 -8.625 1 98.56 15 LEU B CA 1
ATOM 1158 C C . LEU B 1 15 ? -7.703 -5.402 -8.406 1 98.56 15 LEU B C 1
ATOM 1160 O O . LEU B 1 15 ? -6.559 -5.859 -8.352 1 98.56 15 LEU B O 1
ATOM 1164 N N . CYS B 1 16 ? -8.703 -6.082 -8.125 1 98.69 16 CYS B N 1
ATOM 1165 C CA . CYS B 1 16 ? -8.594 -7.539 -8.156 1 98.69 16 CYS B CA 1
ATOM 1166 C C . CYS B 1 16 ? -8.625 -8.055 -9.586 1 98.69 16 CYS B C 1
ATOM 1168 O O . CYS B 1 16 ? -9.633 -7.902 -10.289 1 98.69 16 CYS B O 1
ATOM 1170 N N . GLU B 1 17 ? -7.582 -8.703 -9.953 1 98.19 17 GLU B N 1
ATOM 1171 C CA . GLU B 1 17 ? -7.449 -9.141 -11.336 1 98.19 17 GLU B CA 1
ATOM 1172 C C . GLU B 1 17 ? -8.445 -10.258 -11.656 1 98.19 17 GLU B C 1
ATOM 1174 O O . GLU B 1 17 ? -8.977 -10.312 -12.766 1 98.19 17 GLU B O 1
ATOM 1179 N N . SER B 1 18 ? -8.719 -11.102 -10.742 1 98.19 18 SER B N 1
ATOM 1180 C CA . SER B 1 18 ? -9.609 -12.242 -10.953 1 98.19 18 SER B CA 1
ATOM 1181 C C . SER B 1 18 ? -11.062 -11.797 -11.047 1 98.19 18 SER B C 1
ATOM 1183 O O . SER B 1 18 ? -11.805 -12.258 -11.922 1 98.19 18 SER B O 1
ATOM 1185 N N . ASP B 1 19 ? -11.414 -10.891 -10.211 1 97.31 19 ASP B N 1
ATOM 1186 C CA . ASP B 1 19 ? -12.797 -10.414 -10.164 1 97.31 19 ASP B CA 1
ATOM 1187 C C . ASP B 1 19 ? -13 -9.234 -11.117 1 97.31 19 ASP B C 1
ATOM 1189 O O . ASP B 1 19 ? -14.141 -8.836 -11.383 1 97.31 19 ASP B O 1
ATOM 1193 N N . GLN B 1 20 ? -11.953 -8.703 -11.586 1 98 20 GLN B N 1
ATOM 1194 C CA . GLN B 1 20 ? -12.008 -7.512 -12.43 1 98 20 GLN B CA 1
ATOM 1195 C C . GLN B 1 20 ? -12.836 -6.41 -11.766 1 98 20 GLN B C 1
ATOM 1197 O O . GLN B 1 20 ? -13.734 -5.844 -12.383 1 98 20 GLN B O 1
ATOM 1202 N N . ALA B 1 21 ? -12.523 -6.23 -10.516 1 98.12 21 ALA B N 1
ATOM 1203 C CA . ALA B 1 21 ? -13.25 -5.242 -9.719 1 98.12 21 ALA B CA 1
ATOM 1204 C C . ALA B 1 21 ? -12.289 -4.387 -8.898 1 98.12 21 ALA B C 1
ATOM 1206 O O . ALA B 1 21 ? -11.328 -4.906 -8.32 1 98.12 21 ALA B O 1
ATOM 1207 N N . LYS B 1 22 ? -12.562 -3.109 -8.891 1 98.62 22 LYS B N 1
ATOM 1208 C CA . LYS B 1 22 ? -11.812 -2.195 -8.031 1 98.62 22 LYS B CA 1
ATOM 1209 C C . LYS B 1 22 ? -12.445 -2.09 -6.648 1 98.62 22 LYS B C 1
ATOM 1211 O O . LYS B 1 22 ? -13.656 -1.926 -6.527 1 98.62 22 LYS B O 1
ATOM 1216 N N . LEU B 1 23 ? -11.617 -2.178 -5.59 1 98.38 23 LEU B N 1
ATOM 1217 C CA . LEU B 1 23 ? -12.133 -2.281 -4.227 1 98.38 23 LEU B CA 1
ATOM 1218 C C . LEU B 1 23 ? -11.383 -1.34 -3.291 1 98.38 23 LEU B C 1
ATOM 1220 O O . LEU B 1 23 ? -10.219 -1.015 -3.531 1 98.38 23 LEU B O 1
ATOM 1224 N N . CYS B 1 24 ? -12.156 -0.933 -2.312 1 97.94 24 CYS B N 1
ATOM 1225 C CA . CYS B 1 24 ? -11.5 -0.253 -1.201 1 97.94 24 CYS B CA 1
ATOM 1226 C C . CYS B 1 24 ? -10.867 -1.257 -0.244 1 97.94 24 CYS B C 1
ATOM 1228 O O . CYS B 1 24 ? -11.039 -2.467 -0.406 1 97.94 24 CYS B O 1
ATOM 1230 N N . TRP B 1 25 ? -10.109 -0.738 0.679 1 97.62 25 TRP B N 1
ATOM 1231 C CA . TRP B 1 25 ? -9.391 -1.624 1.59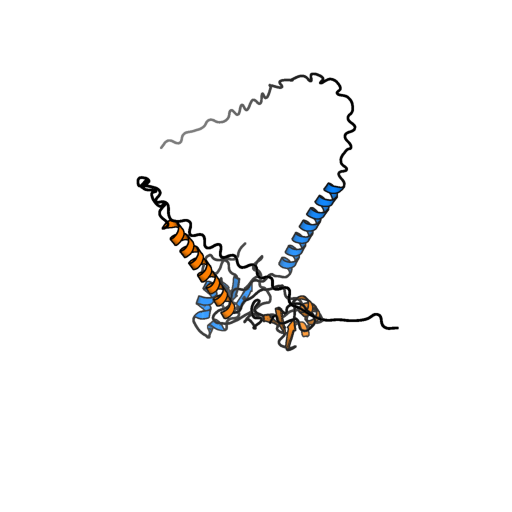3 1 97.62 25 TRP B CA 1
ATOM 1232 C C . TRP B 1 25 ? -10.367 -2.516 2.357 1 97.62 25 TRP B C 1
ATOM 1234 O O . TRP B 1 25 ? -10.125 -3.717 2.51 1 97.62 25 TRP B O 1
ATOM 1244 N N . GLU B 1 26 ? -11.453 -2.002 2.852 1 97.25 26 GLU B N 1
ATOM 1245 C CA . GLU B 1 26 ? -12.414 -2.715 3.688 1 97.25 26 GLU B CA 1
ATOM 1246 C C . GLU B 1 26 ? -13.148 -3.787 2.889 1 97.25 26 GLU B C 1
ATOM 1248 O O . GLU B 1 26 ? -13.305 -4.918 3.352 1 97.25 26 GLU B O 1
ATOM 1253 N N . CYS B 1 27 ? -13.594 -3.395 1.749 1 98.31 27 CYS B N 1
ATOM 1254 C CA . CYS B 1 27 ? -14.32 -4.355 0.922 1 98.31 27 CYS B CA 1
ATOM 1255 C C . CYS B 1 27 ? -13.391 -5.457 0.429 1 98.31 27 CYS B C 1
ATOM 1257 O O . CYS B 1 27 ? -13.805 -6.613 0.302 1 98.31 27 CYS B O 1
ATOM 1259 N N . ASP B 1 28 ? -12.125 -5.105 0.118 1 98.56 28 ASP B N 1
ATOM 1260 C CA . ASP B 1 28 ? -11.164 -6.137 -0.262 1 98.56 28 ASP B CA 1
ATOM 1261 C C . ASP B 1 28 ? -11.016 -7.18 0.841 1 98.56 28 ASP B C 1
ATOM 1263 O O . ASP B 1 28 ? -11 -8.383 0.568 1 98.56 28 ASP B O 1
ATOM 1267 N N . GLU B 1 29 ? -10.828 -6.703 2.07 1 98.06 29 GLU B N 1
ATOM 1268 C CA . GLU B 1 29 ? -10.656 -7.617 3.199 1 98.06 29 GLU B CA 1
ATOM 1269 C C . GLU B 1 29 ? -11.875 -8.523 3.369 1 98.06 29 GLU B C 1
ATOM 1271 O O . GLU B 1 29 ? -11.734 -9.711 3.641 1 98.06 29 GLU B O 1
ATOM 1276 N N . LYS B 1 30 ? -13.078 -8 3.209 1 98.06 30 LYS B N 1
ATOM 1277 C CA . LYS B 1 30 ? -14.305 -8.781 3.334 1 98.06 30 LYS B CA 1
ATOM 1278 C C . LYS B 1 30 ? -14.375 -9.875 2.271 1 98.06 30 LYS B C 1
ATOM 1280 O O . LYS B 1 30 ? -14.75 -11.008 2.566 1 98.06 30 LYS B O 1
ATOM 1285 N N . VAL B 1 31 ? -14.031 -9.508 1.062 1 98.19 31 VAL B N 1
ATOM 1286 C CA . VAL B 1 31 ? -14.141 -10.43 -0.062 1 98.19 31 VAL B CA 1
ATOM 1287 C C . VAL B 1 31 ? -13.023 -11.477 0.016 1 98.19 31 VAL B C 1
ATOM 1289 O O . VAL B 1 31 ? -13.289 -12.68 -0.02 1 98.19 31 VAL B O 1
ATOM 1292 N N . HIS B 1 32 ? -11.82 -11.031 0.188 1 98.12 32 HIS B N 1
ATOM 1293 C CA . HIS B 1 32 ? -10.68 -11.93 0.066 1 98.12 32 HIS B CA 1
ATOM 1294 C C . HIS B 1 32 ? -10.312 -12.539 1.415 1 98.12 32 HIS B C 1
ATOM 1296 O O . HIS B 1 32 ? -9.492 -13.461 1.483 1 98.12 32 HIS B O 1
ATOM 1302 N N . GLY B 1 33 ? -10.828 -11.93 2.473 1 97.62 33 GLY B N 1
ATOM 1303 C CA . GLY B 1 33 ? -10.664 -12.531 3.787 1 97.62 33 GLY B CA 1
ATOM 1304 C C . GLY B 1 33 ? -11.656 -13.648 4.062 1 97.62 33 GLY B C 1
ATOM 1305 O O . GLY B 1 33 ? -11.523 -14.375 5.047 1 97.62 33 GLY B O 1
ATOM 1306 N N . ALA B 1 34 ? -12.594 -13.914 3.068 1 96.25 34 ALA B N 1
ATOM 1307 C CA . ALA B 1 34 ? -13.688 -14.859 3.273 1 96.25 34 ALA B CA 1
ATOM 1308 C C . ALA B 1 34 ? -13.18 -16.297 3.262 1 96.25 34 ALA B C 1
ATOM 1310 O O . ALA B 1 34 ? -13.664 -17.141 4.027 1 96.25 34 ALA B O 1
ATOM 1311 N N . ASN B 1 35 ? -12.281 -16.594 2.35 1 93.75 35 ASN B N 1
ATOM 1312 C CA . ASN B 1 35 ? -11.695 -17.922 2.32 1 93.75 35 ASN B CA 1
ATOM 1313 C C . ASN B 1 35 ? -10.344 -17.922 1.616 1 93.75 35 ASN B C 1
ATOM 1315 O O . ASN B 1 35 ? -10 -16.969 0.917 1 93.75 35 ASN B O 1
ATOM 1319 N N . PHE B 1 36 ? -9.625 -19.047 1.823 1 95.5 36 PHE B N 1
ATOM 1320 C CA . PHE B 1 36 ? -8.234 -19.109 1.403 1 95.5 36 PHE B CA 1
ATOM 1321 C C . PHE B 1 36 ? -8.125 -19.156 -0.117 1 95.5 36 PHE B C 1
ATOM 1323 O O . PHE B 1 36 ? -7.105 -18.766 -0.684 1 95.5 36 PHE B O 1
ATOM 1330 N N . LEU B 1 37 ? -9.133 -19.609 -0.877 1 97.56 37 LEU B N 1
ATOM 1331 C CA . LEU B 1 37 ? -9.078 -19.703 -2.332 1 97.56 37 LEU B CA 1
ATOM 1332 C C . LEU B 1 37 ? -9.07 -18.312 -2.961 1 97.56 37 LEU B C 1
ATOM 1334 O O . LEU B 1 37 ? -8.273 -18.031 -3.854 1 97.56 37 LEU B O 1
ATOM 1338 N N . VAL B 1 38 ? -9.984 -17.5 -2.412 1 97.88 38 VAL B N 1
ATOM 1339 C CA . VAL B 1 38 ? -10.125 -16.156 -2.998 1 97.88 38 VAL B CA 1
ATOM 1340 C C . VAL B 1 38 ? -8.984 -15.266 -2.525 1 97.88 38 VAL B C 1
ATOM 1342 O O . VAL B 1 38 ? -8.617 -14.305 -3.205 1 97.88 38 VAL B O 1
ATOM 1345 N N . ALA B 1 39 ? -8.367 -15.602 -1.363 1 98.25 39 ALA B N 1
ATOM 1346 C CA . ALA B 1 39 ? -7.227 -14.859 -0.838 1 98.25 39 ALA B CA 1
ATOM 1347 C C . ALA B 1 39 ? -6.035 -14.938 -1.787 1 98.25 39 ALA B C 1
ATOM 1349 O O . ALA B 1 39 ? -5.129 -14.102 -1.728 1 98.25 39 ALA B O 1
ATOM 1350 N N . LYS B 1 40 ? -6.059 -15.867 -2.703 1 98.44 40 LYS B N 1
ATOM 1351 C CA . LYS B 1 40 ? -4.957 -16.078 -3.639 1 98.44 40 LYS B CA 1
ATOM 1352 C C . LYS B 1 40 ? -5.047 -15.117 -4.82 1 98.44 40 LYS B C 1
ATOM 1354 O O . LYS B 1 40 ? -4.082 -14.953 -5.566 1 98.44 40 LYS B O 1
ATOM 1359 N N . HIS B 1 41 ? -6.211 -14.391 -4.926 1 98.62 41 HIS B N 1
ATOM 1360 C CA . HIS B 1 41 ? -6.34 -13.438 -6.02 1 98.62 41 HIS B CA 1
ATOM 1361 C C . HIS B 1 41 ? -5.281 -12.344 -5.926 1 98.62 41 HIS B C 1
ATOM 1363 O O . HIS B 1 41 ? -4.977 -11.859 -4.832 1 98.62 41 HIS B O 1
ATOM 1369 N N . SER B 1 42 ? -4.82 -12.039 -7.082 1 98.69 42 SER B N 1
ATOM 1370 C CA . SER B 1 42 ? -3.865 -10.938 -7.16 1 98.69 42 SER B CA 1
ATOM 1371 C C . SER B 1 42 ? -4.574 -9.594 -7.133 1 98.69 42 SER B C 1
ATOM 1373 O O . SER B 1 42 ? -5.52 -9.367 -7.887 1 98.69 42 SER B O 1
ATOM 1375 N N . ARG B 1 43 ? -4.098 -8.773 -6.23 1 98.75 43 ARG B N 1
ATOM 1376 C CA . ARG B 1 43 ? -4.566 -7.395 -6.168 1 98.75 43 ARG B CA 1
ATOM 1377 C C . ARG B 1 43 ? -3.512 -6.438 -6.715 1 98.75 43 ARG B C 1
ATOM 1379 O O . ARG B 1 43 ? -2.332 -6.543 -6.375 1 98.75 43 ARG B O 1
ATOM 1386 N N . VAL B 1 44 ? -3.941 -5.543 -7.582 1 98.75 44 VAL B N 1
ATOM 1387 C CA . VAL B 1 44 ? -3.057 -4.523 -8.133 1 98.75 44 VAL B CA 1
ATOM 1388 C C . VAL B 1 44 ? -3.33 -3.18 -7.457 1 98.75 44 VAL B C 1
ATOM 1390 O O . VAL B 1 44 ? -4.461 -2.689 -7.473 1 98.75 44 VAL B O 1
ATOM 1393 N N . LEU B 1 45 ? -2.293 -2.621 -6.922 1 98.56 45 LEU B N 1
ATOM 1394 C CA . LEU B 1 45 ? -2.43 -1.314 -6.289 1 98.56 45 LEU B CA 1
ATOM 1395 C C . LEU B 1 45 ? -2.699 -0.231 -7.328 1 98.56 45 LEU B C 1
ATOM 1397 O O . LEU B 1 45 ? -2.064 -0.206 -8.383 1 98.56 45 LEU B O 1
ATOM 1401 N N . LEU B 1 46 ? -3.625 0.673 -7.016 1 98.12 46 LEU B N 1
ATOM 1402 C CA . LEU B 1 46 ? -3.951 1.775 -7.914 1 98.12 46 LEU B CA 1
ATOM 1403 C C . LEU B 1 46 ? -3.246 3.057 -7.48 1 98.12 46 LEU B C 1
ATOM 1405 O O . LEU B 1 46 ? -3.021 3.273 -6.289 1 98.12 46 LEU B O 1
ATOM 1409 N N . CYS B 1 47 ? -2.938 3.863 -8.461 1 98 47 CYS B N 1
ATOM 1410 C CA . CYS B 1 47 ? -2.355 5.172 -8.195 1 98 47 CYS B CA 1
ATOM 1411 C C . CYS B 1 47 ? -3.301 6.031 -7.359 1 98 47 CYS B C 1
ATOM 1413 O O . CYS B 1 47 ? -4.492 6.125 -7.664 1 98 47 CYS B O 1
ATOM 1415 N N . ARG B 1 48 ? -2.76 6.684 -6.43 1 96.31 48 ARG B N 1
ATOM 1416 C CA . ARG B 1 48 ? -3.564 7.48 -5.508 1 96.31 48 ARG B CA 1
ATOM 1417 C C . ARG B 1 48 ? -4.18 8.688 -6.219 1 96.31 48 ARG B C 1
ATOM 1419 O O . ARG B 1 48 ? -5.266 9.141 -5.855 1 96.31 48 ARG B O 1
ATOM 1426 N N . SER B 1 49 ? -3.436 9.086 -7.273 1 94.69 49 SER B N 1
ATOM 1427 C CA . SER B 1 49 ? -3.854 10.328 -7.922 1 94.69 49 SER B CA 1
ATOM 1428 C C . SER B 1 49 ? -4.781 10.047 -9.102 1 94.69 49 SER B C 1
ATOM 1430 O O . SER B 1 49 ? -5.855 10.641 -9.203 1 94.69 49 SER B O 1
ATOM 1432 N N . CYS B 1 50 ? -4.477 9.117 -10 1 95.44 50 CYS B N 1
ATOM 1433 C CA . CYS B 1 50 ? -5.223 8.984 -11.25 1 95.44 50 CYS B CA 1
ATOM 1434 C C . CYS B 1 50 ? -5.93 7.633 -11.312 1 95.44 50 CYS B C 1
ATOM 1436 O O . CYS B 1 50 ? -6.648 7.352 -12.273 1 95.44 50 CYS B O 1
ATOM 1438 N N . HIS B 1 51 ? -5.641 6.691 -10.391 1 96.06 51 HIS B N 1
ATOM 1439 C CA . HIS B 1 51 ? -6.32 5.406 -10.25 1 96.06 51 HIS B CA 1
ATOM 1440 C C . HIS B 1 51 ? -5.91 4.441 -11.359 1 96.06 51 HIS B C 1
ATOM 1442 O O . HIS B 1 51 ? -6.59 3.439 -11.602 1 96.06 51 HIS B O 1
ATOM 1448 N N . SER B 1 52 ? -4.867 4.789 -12.031 1 96.5 52 SER B N 1
ATOM 1449 C CA . SER B 1 52 ? -4.293 3.799 -12.938 1 96.5 52 SER B CA 1
ATOM 1450 C C . SER B 1 52 ? -3.541 2.717 -12.164 1 96.5 52 SER B C 1
ATOM 1452 O O . SER B 1 52 ? -3.059 2.957 -11.062 1 96.5 52 SER B O 1
ATOM 1454 N N . PRO B 1 53 ? -3.467 1.563 -12.727 1 97.06 53 PRO B N 1
ATOM 1455 C CA . PRO B 1 53 ? -2.719 0.502 -12.047 1 97.06 53 PRO B CA 1
ATOM 1456 C C . PRO B 1 53 ? -1.235 0.829 -11.898 1 97.06 53 PRO B C 1
ATOM 1458 O O . PRO B 1 53 ? -0.632 1.403 -12.812 1 97.06 53 PRO B O 1
ATOM 1461 N N . THR B 1 54 ? -0.7 0.532 -10.75 1 98.12 54 THR B N 1
ATOM 1462 C CA . THR B 1 54 ? 0.739 0.604 -10.523 1 98.12 54 THR B CA 1
ATOM 1463 C C . THR B 1 54 ? 1.373 -0.78 -10.625 1 98.12 54 THR B C 1
ATOM 1465 O O . THR B 1 54 ? 0.667 -1.789 -10.688 1 98.12 54 THR B O 1
ATOM 1468 N N . PRO B 1 55 ? 2.719 -0.849 -10.672 1 98.06 55 PRO B N 1
ATOM 1469 C CA . PRO B 1 55 ? 3.344 -2.164 -10.828 1 98.06 55 PRO B CA 1
ATOM 1470 C C . PRO B 1 55 ? 3.227 -3.025 -9.578 1 98.06 55 PRO B C 1
ATOM 1472 O O . PRO B 1 55 ? 3.539 -4.219 -9.609 1 98.06 55 PRO B O 1
ATOM 1475 N N . TRP B 1 56 ? 2.721 -2.604 -8.438 1 98.69 56 TRP B N 1
ATOM 1476 C CA . TRP B 1 56 ? 2.723 -3.32 -7.168 1 98.69 56 TRP B CA 1
ATOM 1477 C C . TRP B 1 56 ? 1.527 -4.262 -7.074 1 98.69 56 TRP B C 1
ATOM 1479 O O . TRP B 1 56 ? 0.379 -3.834 -7.207 1 98.69 56 TRP B O 1
ATOM 1489 N N . LYS B 1 57 ? 1.845 -5.48 -6.773 1 98.69 57 LYS B N 1
ATOM 1490 C CA . LYS B 1 57 ? 0.825 -6.516 -6.652 1 98.69 57 LYS B CA 1
ATOM 1491 C C . LYS B 1 57 ? 0.968 -7.277 -5.34 1 98.69 57 LYS B C 1
ATOM 1493 O O . LYS B 1 57 ? 2.07 -7.391 -4.797 1 98.69 57 LYS B O 1
ATOM 1498 N N . ALA B 1 58 ? -0.153 -7.789 -4.867 1 98.75 58 ALA B N 1
ATOM 1499 C CA . ALA B 1 58 ? -0.147 -8.578 -3.637 1 98.75 58 ALA B CA 1
ATOM 1500 C C . ALA B 1 58 ? -1.32 -9.547 -3.605 1 98.75 58 ALA B C 1
ATOM 1502 O O . ALA B 1 58 ? -2.295 -9.383 -4.34 1 98.75 58 ALA B O 1
ATOM 1503 N N . SER B 1 59 ? -1.16 -10.516 -2.812 1 98.44 59 SER B N 1
ATOM 1504 C CA . SER B 1 59 ? -2.23 -11.438 -2.445 1 98.44 59 SER B CA 1
ATOM 1505 C C . SER B 1 59 ? -2.264 -11.68 -0.94 1 98.44 59 SER B C 1
ATOM 1507 O O . SER B 1 59 ? -1.328 -11.312 -0.227 1 98.44 59 SER B O 1
ATOM 1509 N N . GLY B 1 60 ? -3.418 -12.305 -0.497 1 97.62 60 GLY B N 1
ATOM 1510 C CA . GLY B 1 60 ? -3.568 -12.57 0.925 1 97.62 60 GLY B CA 1
ATOM 1511 C C . GLY B 1 60 ? -4.961 -12.266 1.443 1 97.62 60 GLY B C 1
ATOM 1512 O O . GLY B 1 60 ? -5.789 -11.703 0.723 1 97.62 60 GLY B O 1
ATOM 1513 N N . THR B 1 61 ? -5.176 -12.57 2.664 1 96.75 61 THR B N 1
ATOM 1514 C CA . THR B 1 61 ? -6.492 -12.414 3.279 1 96.75 61 THR B CA 1
ATOM 1515 C C . THR B 1 61 ? -6.734 -10.961 3.67 1 96.75 61 THR B C 1
ATOM 1517 O O . THR B 1 61 ? -7.859 -10.469 3.582 1 96.75 61 THR B O 1
ATOM 1520 N N . LYS B 1 62 ? -5.695 -10.398 4.18 1 95.75 62 LYS B N 1
ATOM 1521 C CA . LYS B 1 62 ? -5.781 -9.008 4.637 1 95.75 62 LYS B CA 1
ATOM 1522 C C . LYS B 1 62 ? -4.539 -8.219 4.234 1 95.75 62 LYS B C 1
ATOM 1524 O O . LYS B 1 62 ? -3.443 -8.484 4.734 1 95.75 62 LYS B O 1
ATOM 1529 N N . LEU B 1 63 ? -4.734 -7.309 3.346 1 97.38 63 LEU B N 1
ATOM 1530 C CA . LEU B 1 63 ? -3.65 -6.43 2.932 1 97.38 63 LEU B CA 1
ATOM 1531 C C . LEU B 1 63 ? -3.684 -5.121 3.713 1 97.38 63 LEU B C 1
ATOM 1533 O O . LEU B 1 63 ? -4.75 -4.672 4.137 1 97.38 63 LEU B O 1
ATOM 1537 N N . THR B 1 64 ? -2.553 -4.598 3.941 1 95.12 64 THR B N 1
ATOM 1538 C CA . THR B 1 64 ? -2.459 -3.395 4.762 1 95.12 64 THR B CA 1
ATOM 1539 C C . THR B 1 64 ? -2.455 -2.145 3.887 1 95.12 64 THR B C 1
ATOM 1541 O O . THR B 1 64 ? -2.051 -2.195 2.723 1 95.12 64 THR B O 1
ATOM 1544 N N . PRO B 1 65 ? -2.961 -1.042 4.5 1 94.31 65 PRO B N 1
ATOM 1545 C CA . PRO B 1 65 ? -3.006 0.208 3.74 1 94.31 65 PRO B CA 1
ATOM 1546 C C . PRO B 1 65 ? -1.648 0.587 3.148 1 94.31 65 PRO B C 1
ATOM 1548 O O . PRO B 1 65 ? -0.643 0.6 3.863 1 94.31 65 PRO B O 1
ATOM 1551 N N . THR B 1 66 ? -1.632 0.867 1.877 1 97.88 66 THR B N 1
ATOM 1552 C CA . THR B 1 66 ? -0.456 1.182 1.073 1 97.88 66 THR B CA 1
ATOM 1553 C C . THR B 1 66 ? -0.779 2.262 0.044 1 97.88 66 THR B C 1
ATOM 1555 O O . THR B 1 66 ? -1.863 2.264 -0.542 1 97.88 66 THR B O 1
ATOM 1558 N N . VAL B 1 67 ? 0.116 3.186 -0.123 1 97.81 67 VAL B N 1
ATOM 1559 C CA . VAL B 1 67 ? -0.104 4.293 -1.048 1 97.81 67 VAL B CA 1
ATOM 1560 C C . VAL B 1 67 ? 0.987 4.297 -2.117 1 97.81 67 VAL B C 1
ATOM 1562 O O . VAL B 1 67 ? 2.174 4.176 -1.803 1 97.81 67 VAL B O 1
ATOM 1565 N N . SER B 1 68 ? 0.57 4.449 -3.379 1 97.75 68 SER B N 1
ATOM 1566 C CA . SER B 1 68 ? 1.505 4.492 -4.5 1 97.75 68 SER B CA 1
ATOM 1567 C C . SER B 1 68 ? 1.046 5.484 -5.562 1 97.75 68 SER B C 1
ATOM 1569 O O . SER B 1 68 ? -0.116 5.898 -5.574 1 97.75 68 SER B O 1
ATOM 1571 N N . PHE B 1 69 ? 1.999 5.902 -6.352 1 96.88 69 PHE B N 1
ATOM 1572 C CA . PHE B 1 69 ? 1.76 6.797 -7.477 1 96.88 69 PHE B CA 1
ATOM 1573 C C . PHE B 1 69 ? 2.365 6.234 -8.758 1 96.88 69 PHE B C 1
ATOM 1575 O O . PHE B 1 69 ? 3.393 5.555 -8.719 1 96.88 69 PHE B O 1
ATOM 1582 N N . CYS B 1 70 ? 1.672 6.543 -9.82 1 96.38 70 CYS B N 1
ATOM 1583 C CA . CYS B 1 70 ? 2.27 6.164 -11.094 1 96.38 70 CYS B CA 1
ATOM 1584 C C . CYS B 1 70 ? 3.334 7.172 -11.516 1 96.38 70 CYS B C 1
ATOM 1586 O O . CYS B 1 70 ? 3.424 8.258 -10.945 1 96.38 70 CYS B O 1
ATOM 1588 N N . GLN B 1 71 ? 4.156 6.777 -12.492 1 94.69 71 GLN B N 1
ATOM 1589 C CA . GLN B 1 71 ? 5.297 7.582 -12.914 1 94.69 71 GLN B CA 1
ATOM 1590 C C . GLN B 1 71 ? 4.844 8.938 -13.445 1 94.69 71 GLN B C 1
ATOM 1592 O O . GLN B 1 71 ? 5.398 9.977 -13.078 1 94.69 71 GLN B O 1
ATOM 1597 N N . PRO B 1 72 ? 3.83 8.984 -14.242 1 95.5 72 PRO B N 1
ATOM 1598 C CA . PRO B 1 72 ? 3.375 10.289 -14.734 1 95.5 72 PRO B CA 1
ATOM 1599 C C . PRO B 1 72 ? 2.9 11.211 -13.609 1 95.5 72 PRO B C 1
ATOM 1601 O O . PRO B 1 72 ? 3.189 12.406 -13.625 1 95.5 72 PRO B O 1
ATOM 1604 N N . CYS B 1 73 ? 2.217 10.641 -12.68 1 96.38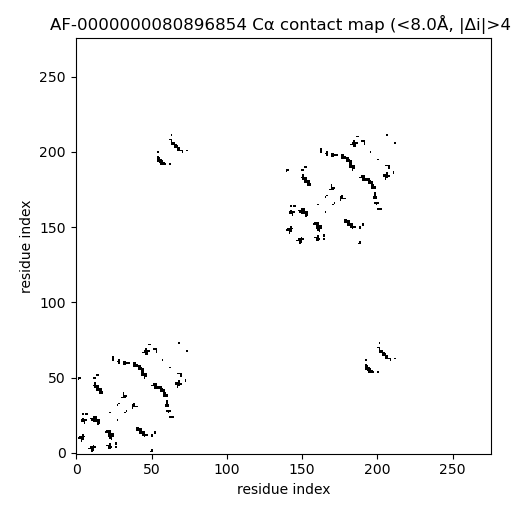 73 CYS B N 1
ATOM 1605 C CA . CYS B 1 73 ? 1.693 11.461 -11.594 1 96.38 73 CYS B CA 1
ATOM 1606 C C . CYS B 1 73 ? 2.816 11.945 -10.688 1 96.38 73 CYS B C 1
ATOM 1608 O O . CYS B 1 73 ? 2.746 13.047 -10.141 1 96.38 73 CYS B O 1
ATOM 1610 N N . VAL B 1 74 ? 3.852 11.164 -10.477 1 94.81 74 VAL B N 1
ATOM 1611 C CA . VAL B 1 74 ? 5.016 11.586 -9.703 1 94.81 74 VAL B CA 1
ATOM 1612 C C . VAL B 1 74 ? 5.73 12.727 -10.43 1 94.81 74 VAL B C 1
ATOM 1614 O O . VAL B 1 74 ? 6.113 13.719 -9.805 1 94.81 74 VAL B O 1
ATOM 1617 N N . ALA B 1 75 ? 5.895 12.586 -11.688 1 93.75 75 ALA B N 1
ATOM 1618 C CA . ALA B 1 75 ? 6.562 13.609 -12.492 1 93.75 75 ALA B CA 1
ATOM 1619 C C . ALA B 1 75 ? 5.793 14.922 -12.453 1 93.75 75 ALA B C 1
ATOM 1621 O O . ALA B 1 75 ? 6.395 16 -12.375 1 93.75 75 ALA B O 1
ATOM 1622 N N . ASN B 1 76 ? 4.539 14.805 -12.547 1 94.12 76 ASN B N 1
ATOM 1623 C CA . ASN B 1 76 ? 3.695 15.992 -12.508 1 94.12 76 ASN B CA 1
ATOM 1624 C C . ASN B 1 76 ? 3.801 16.719 -11.164 1 94.12 76 ASN B C 1
ATOM 1626 O O . ASN B 1 76 ? 3.801 17.938 -11.117 1 94.12 76 ASN B O 1
ATOM 1630 N N . ARG B 1 77 ? 3.807 15.891 -10.141 1 91.88 77 ARG B N 1
ATOM 1631 C CA . ARG B 1 77 ? 3.941 16.484 -8.812 1 91.88 77 ARG B CA 1
ATOM 1632 C C . ARG B 1 77 ? 5.27 17.219 -8.672 1 91.88 77 ARG B C 1
ATOM 1634 O O . ARG B 1 77 ? 5.328 18.297 -8.094 1 91.88 77 ARG B O 1
ATOM 1641 N N . HIS B 1 78 ? 6.293 16.672 -9.188 1 90 78 HIS B N 1
ATOM 1642 C CA . HIS B 1 78 ? 7.613 17.281 -9.141 1 90 78 HIS B CA 1
ATOM 1643 C C . HIS B 1 78 ? 7.648 18.578 -9.953 1 90 78 HIS B C 1
ATOM 1645 O O . HIS B 1 78 ? 8.242 19.562 -9.531 1 90 78 HIS B O 1
ATOM 1651 N N . ALA B 1 79 ? 6.996 18.547 -11.039 1 91.56 79 ALA B N 1
ATOM 1652 C CA . ALA B 1 79 ? 6.941 19.719 -11.906 1 91.56 79 ALA B CA 1
ATOM 1653 C C . ALA B 1 79 ? 6.184 20.875 -11.234 1 91.56 79 ALA B C 1
ATOM 1655 O O . ALA B 1 79 ? 6.605 22.031 -11.305 1 91.56 79 ALA B O 1
ATOM 1656 N N . ARG B 1 80 ? 5.184 20.484 -10.617 1 90.94 80 ARG B N 1
ATOM 1657 C CA . ARG B 1 80 ? 4.387 21.5 -9.914 1 90.94 80 ARG B CA 1
ATOM 1658 C C . ARG B 1 80 ? 5.176 22.109 -8.766 1 90.94 80 ARG B C 1
ATOM 1660 O O . ARG B 1 80 ? 5.148 23.328 -8.562 1 90.94 80 ARG B O 1
ATOM 1667 N N . LEU B 1 81 ? 5.867 21.312 -8.094 1 90.75 81 LEU B N 1
ATOM 1668 C CA . LEU B 1 81 ? 6.672 21.781 -6.969 1 90.75 81 LEU B CA 1
ATOM 1669 C C . LEU B 1 81 ? 7.805 22.672 -7.445 1 90.75 81 LEU B C 1
ATOM 1671 O O . LEU B 1 81 ? 8.086 23.703 -6.832 1 90.75 81 LEU B O 1
ATOM 1675 N N . HIS B 1 82 ? 8.383 22.344 -8.555 1 90.5 82 HIS B N 1
ATOM 1676 C CA . HIS B 1 82 ? 9.461 23.141 -9.141 1 90.5 82 HIS B CA 1
ATOM 1677 C C . HIS B 1 82 ? 8.953 24.5 -9.578 1 90.5 82 HIS B C 1
ATOM 1679 O O . HIS B 1 82 ? 9.633 25.516 -9.375 1 90.5 82 HIS B O 1
ATOM 1685 N N . GLN B 1 83 ? 7.812 24.516 -10.094 1 90.12 83 GLN B N 1
ATOM 1686 C CA . GLN B 1 83 ? 7.219 25.766 -10.531 1 90.12 83 GLN B CA 1
ATOM 1687 C C . GLN B 1 83 ? 6.895 26.672 -9.344 1 90.12 83 GLN B C 1
ATOM 1689 O O . GLN B 1 83 ? 7.102 27.891 -9.398 1 90.12 83 GLN B O 1
ATOM 1694 N N . LEU B 1 84 ? 6.504 26.094 -8.281 1 90.56 84 LEU B N 1
ATOM 1695 C CA . LEU B 1 84 ? 6.164 26.844 -7.082 1 90.56 84 LEU B CA 1
ATOM 1696 C C . LEU B 1 84 ? 7.414 27.438 -6.441 1 90.56 84 LEU B C 1
ATOM 1698 O O . LEU B 1 84 ? 7.41 28.594 -6.02 1 90.56 84 LEU B O 1
ATOM 1702 N N . VAL B 1 85 ? 8.477 26.672 -6.473 1 89.94 85 VAL B N 1
ATOM 1703 C CA . VAL B 1 85 ? 9.734 27.109 -5.871 1 89.94 85 VAL B CA 1
ATOM 1704 C C . VAL B 1 85 ? 10.344 28.219 -6.715 1 89.94 85 VAL B C 1
ATOM 1706 O O . VAL B 1 85 ? 10.844 29.219 -6.18 1 89.94 85 VAL B O 1
ATOM 1709 N N . ASN B 1 86 ? 10.227 28.109 -8.016 1 90 86 ASN B N 1
ATOM 1710 C CA . ASN B 1 86 ? 10.742 29.125 -8.922 1 90 86 ASN B CA 1
ATOM 1711 C C . ASN B 1 86 ? 9.961 30.438 -8.797 1 90 86 ASN B C 1
ATOM 1713 O O . ASN B 1 86 ? 10.539 31.516 -8.844 1 90 86 ASN B O 1
ATOM 1717 N N . ASN B 1 87 ? 8.672 30.25 -8.609 1 89.12 87 ASN B N 1
ATOM 1718 C CA . ASN B 1 87 ? 7.816 31.422 -8.469 1 89.12 87 ASN B CA 1
ATOM 1719 C C . ASN B 1 87 ? 8.086 32.156 -7.164 1 89.12 87 ASN B C 1
ATOM 1721 O O . ASN B 1 87 ? 8.125 33.406 -7.137 1 89.12 87 ASN B O 1
ATOM 1725 N N . VAL B 1 88 ? 8.375 31.406 -6.102 1 87.94 88 VAL B N 1
ATOM 1726 C CA . VAL B 1 88 ? 8.648 31.984 -4.797 1 87.94 88 VAL B CA 1
ATOM 1727 C C . VAL B 1 88 ? 10.031 32.625 -4.809 1 87.94 88 VAL B C 1
ATOM 1729 O O . VAL B 1 88 ? 10.219 33.719 -4.273 1 87.94 88 VAL B O 1
ATOM 1732 N N . CYS B 1 89 ? 10.969 32 -5.516 1 86.5 89 CYS B N 1
ATOM 1733 C CA . CYS B 1 89 ? 12.328 32.5 -5.598 1 86.5 89 CYS B CA 1
ATOM 1734 C C . CYS B 1 89 ? 12.391 33.75 -6.465 1 86.5 89 CYS B C 1
ATOM 1736 O O . CYS B 1 89 ? 13.117 34.719 -6.148 1 86.5 89 CYS B O 1
ATOM 1738 N N . GLN B 1 90 ? 11.609 33.781 -7.465 1 81.44 90 GLN B N 1
ATOM 1739 C CA . GLN B 1 90 ? 11.555 34.938 -8.336 1 81.44 90 GLN B CA 1
ATOM 1740 C C . GLN B 1 90 ? 10.875 36.125 -7.637 1 81.44 90 GLN B C 1
ATOM 1742 O O . GLN B 1 90 ? 11.305 37.25 -7.766 1 81.44 90 GLN B O 1
ATOM 1747 N N . GLN B 1 91 ? 9.883 35.75 -6.812 1 78.69 91 GLN B N 1
ATOM 1748 C CA . GLN B 1 91 ? 9.195 36.812 -6.074 1 78.69 91 GLN B CA 1
ATOM 1749 C C . GLN B 1 91 ? 10.086 37.406 -4.984 1 78.69 91 GLN B C 1
ATOM 1751 O O . GLN B 1 91 ? 10.031 38.594 -4.695 1 78.69 91 GLN B O 1
ATOM 1756 N N . HIS B 1 92 ? 10.914 36.562 -4.453 1 77 92 HIS B N 1
ATOM 1757 C CA . HIS B 1 92 ? 11.844 37.031 -3.436 1 77 92 HIS B CA 1
ATOM 1758 C C . HIS B 1 92 ? 12.961 37.875 -4.055 1 77 92 HIS B C 1
ATOM 1760 O O . HIS B 1 92 ? 13.438 38.812 -3.441 1 77 92 HIS B O 1
ATOM 1766 N N . LYS B 1 93 ? 13.422 37.625 -5.191 1 74.5 93 LYS B N 1
ATOM 1767 C CA . LYS B 1 93 ? 14.453 38.375 -5.887 1 74.5 93 LYS B CA 1
ATOM 1768 C C . LYS B 1 93 ? 13.914 39.719 -6.363 1 74.5 93 LYS B C 1
ATOM 1770 O O . LYS B 1 93 ? 14.633 40.719 -6.367 1 74.5 93 LYS B O 1
ATOM 1775 N N . GLU B 1 94 ? 12.734 39.719 -6.766 1 67.81 94 GLU B N 1
ATOM 1776 C CA . GLU B 1 94 ? 12.133 40.969 -7.184 1 67.81 94 GLU B CA 1
ATOM 1777 C C . GLU B 1 94 ? 11.883 41.906 -5.992 1 67.81 94 GLU B C 1
ATOM 1779 O O . GLU B 1 94 ? 11.93 43.125 -6.121 1 67.81 94 GLU B O 1
ATOM 1784 N N . GLY B 1 95 ? 11.758 41.25 -4.816 1 60.47 95 GLY B N 1
ATOM 1785 C CA . GLY B 1 95 ? 11.555 42.062 -3.617 1 60.47 95 GLY B CA 1
ATOM 1786 C C . GLY B 1 95 ? 12.836 42.656 -3.07 1 60.47 95 GLY B C 1
ATOM 1787 O O . GLY B 1 95 ? 12.812 43.656 -2.35 1 60.47 95 GLY B O 1
ATOM 1788 N N . GLU B 1 96 ? 13.938 42 -3.307 1 62.34 96 GLU B N 1
ATOM 1789 C CA . GLU B 1 96 ? 15.211 42.531 -2.83 1 62.34 96 GLU B CA 1
ATOM 1790 C C . GLU B 1 96 ? 15.734 43.625 -3.754 1 62.34 96 GLU B C 1
ATOM 1792 O O . GLU B 1 96 ? 16.547 44.469 -3.344 1 62.34 96 GLU B O 1
ATOM 1797 N N . ASN B 1 97 ? 15.453 43.531 -4.973 1 56.09 97 ASN B N 1
ATOM 1798 C CA . ASN B 1 97 ? 15.914 44.594 -5.883 1 56.09 97 ASN B CA 1
ATOM 1799 C C . ASN B 1 97 ? 15.07 45.844 -5.766 1 56.09 97 ASN B C 1
ATOM 1801 O O . ASN B 1 97 ? 15.305 46.812 -6.48 1 56.09 97 ASN B O 1
ATOM 1805 N N . GLU B 1 98 ? 13.961 45.781 -5.074 1 51.19 98 GLU B N 1
ATOM 1806 C CA . GLU B 1 98 ? 13.281 47.031 -4.801 1 51.19 98 GLU B CA 1
ATOM 1807 C C . GLU B 1 98 ? 14.078 47.875 -3.812 1 51.19 98 GLU B C 1
ATOM 1809 O O . GLU B 1 98 ? 14.078 47.594 -2.611 1 51.19 98 GLU B O 1
ATOM 1814 N N . ALA B 1 99 ? 15.266 48.375 -4.246 1 49.09 99 ALA B N 1
ATOM 1815 C CA . ALA B 1 99 ? 16.016 49.5 -3.643 1 49.09 99 ALA B CA 1
ATOM 1816 C C . ALA B 1 99 ? 15.07 50.469 -2.973 1 49.09 99 ALA B C 1
ATOM 1818 O O . ALA B 1 99 ? 14.047 50.875 -3.543 1 49.09 99 ALA B O 1
ATOM 1819 N N . LEU B 1 100 ? 15.148 50.594 -1.647 1 48.59 100 LEU B N 1
ATOM 1820 C CA . LEU B 1 100 ? 14.531 51.719 -0.938 1 48.59 100 LEU B CA 1
ATOM 1821 C C . LEU B 1 100 ? 14.703 53 -1.714 1 48.59 100 LEU B C 1
ATOM 1823 O O . LEU B 1 100 ? 15.805 53.344 -2.158 1 48.59 100 LEU B O 1
ATOM 1827 N N . PRO B 1 101 ? 13.773 53.438 -2.432 1 45.19 101 PRO B N 1
ATOM 1828 C CA . PRO B 1 101 ? 13.953 54.75 -3.055 1 45.19 101 PRO B CA 1
ATOM 1829 C C . PRO B 1 101 ? 14.617 55.75 -2.119 1 45.19 101 PRO B C 1
ATOM 1831 O O . PRO B 1 101 ? 14.242 55.875 -0.949 1 45.19 101 PRO B O 1
ATOM 1834 N N . VAL B 1 102 ? 15.875 55.906 -2.078 1 44.19 102 VAL B N 1
ATOM 1835 C CA . VAL B 1 102 ? 16.453 57.062 -1.399 1 44.19 102 VAL B CA 1
ATOM 1836 C C . VAL B 1 102 ? 15.609 58.281 -1.689 1 44.19 102 VAL B C 1
ATOM 1838 O O . VAL B 1 102 ? 15.359 58.625 -2.852 1 44.19 102 VAL B O 1
ATOM 1841 N N . SER B 1 103 ? 14.664 58.562 -0.779 1 38.16 103 SER B N 1
ATOM 1842 C CA . SER B 1 103 ? 13.906 59.812 -0.74 1 38.16 103 SER B CA 1
ATOM 1843 C C . SER B 1 103 ? 14.82 61.031 -0.946 1 38.16 103 SER B C 1
ATOM 1845 O O . SER B 1 103 ? 15.594 61.375 -0.054 1 38.16 103 SER B O 1
ATOM 1847 N N . SER B 1 104 ? 15.617 61.062 -1.971 1 35.59 104 SER B N 1
ATOM 1848 C CA . SER B 1 104 ? 16.156 62.406 -2.176 1 35.59 104 SER B CA 1
ATOM 1849 C C . SER B 1 104 ? 15.094 63.469 -1.96 1 35.59 104 SER B C 1
ATOM 1851 O O . SER B 1 104 ? 14.008 63.406 -2.537 1 35.59 104 SER B O 1
ATOM 1853 N N . ALA B 1 105 ? 15.125 64.125 -0.708 1 35.66 105 ALA B N 1
ATOM 1854 C CA . ALA B 1 105 ? 14.391 65.312 -0.254 1 35.66 105 ALA B CA 1
ATOM 1855 C C . ALA B 1 105 ? 14.312 66.312 -1.354 1 35.66 105 ALA B C 1
ATOM 1857 O O . ALA B 1 105 ? 15.266 67.125 -1.562 1 35.66 105 ALA B O 1
ATOM 1858 N N . SER B 1 106 ? 14.109 65.938 -2.621 1 32.22 106 SER B N 1
ATOM 1859 C CA . SER B 1 106 ? 13.992 67.062 -3.543 1 32.22 106 SER B CA 1
ATOM 1860 C C . SER B 1 106 ? 12.977 68.125 -3.041 1 32.22 106 SER B C 1
ATOM 1862 O O . SER B 1 106 ? 11.961 67.75 -2.443 1 32.22 106 SER B O 1
ATOM 1864 N N . ALA B 1 107 ? 13.516 69.375 -2.857 1 33.09 107 ALA B N 1
ATOM 1865 C CA . ALA B 1 107 ? 12.867 70.688 -2.557 1 33.09 107 ALA B CA 1
ATOM 1866 C C . ALA B 1 107 ? 11.531 70.812 -3.281 1 33.09 107 ALA B C 1
ATOM 1868 O O . ALA B 1 107 ? 11.375 70.312 -4.402 1 33.09 107 ALA B O 1
ATOM 1869 N N . THR B 1 108 ? 10.422 71 -2.498 1 32.06 108 THR B N 1
ATOM 1870 C CA . THR B 1 108 ? 8.969 71.188 -2.549 1 32.06 108 THR B CA 1
ATOM 1871 C C . THR B 1 108 ? 8.562 72.125 -3.643 1 32.06 108 THR B C 1
ATOM 1873 O O . THR B 1 108 ? 8.812 73.375 -3.527 1 32.06 108 THR B O 1
ATOM 1876 N N . SER B 1 109 ? 9.039 72 -4.918 1 29.88 109 SER B N 1
ATOM 1877 C CA . SER B 1 109 ? 8.531 73.125 -5.684 1 29.88 109 SER B CA 1
ATOM 1878 C C . SER B 1 109 ? 7.016 73.25 -5.547 1 29.88 109 SER B C 1
ATOM 1880 O O . SER B 1 109 ? 6.336 72.25 -5.234 1 29.88 109 SER B O 1
ATOM 1882 N N . PRO B 1 110 ? 6.504 74.5 -5.84 1 30.12 110 PRO B N 1
ATOM 1883 C CA . PRO B 1 110 ? 5.203 75.125 -5.582 1 30.12 110 PRO B CA 1
ATOM 1884 C C . PRO B 1 110 ? 4.043 74.375 -6.207 1 30.12 110 PRO B C 1
ATOM 1886 O O . PRO B 1 110 ? 4.254 73.562 -7.117 1 30.12 110 PRO B O 1
ATOM 1889 N N . HIS B 1 111 ? 2.975 74.125 -5.473 1 27.58 111 HIS B N 1
ATOM 1890 C CA . HIS B 1 111 ? 1.643 73.562 -5.492 1 27.58 111 HIS B CA 1
ATOM 1891 C C . HIS B 1 111 ? 0.892 73.938 -6.766 1 27.58 111 HIS B C 1
ATOM 1893 O O . HIS B 1 111 ? -0.264 73.562 -6.949 1 27.58 111 HIS B O 1
ATOM 1899 N N . SER B 1 112 ? 1.548 73.875 -7.961 1 23.89 112 SER B N 1
ATOM 1900 C CA . SER B 1 112 ? 0.623 74.562 -8.859 1 23.89 112 SER B CA 1
ATOM 1901 C C . SER B 1 112 ? -0.763 73.938 -8.812 1 23.89 112 SER B C 1
ATOM 1903 O O . SER B 1 112 ? -0.89 72.688 -8.641 1 23.89 112 SER B O 1
ATOM 1905 N N . ALA B 1 113 ? -1.804 74.75 -8.633 1 24.44 113 ALA B N 1
ATOM 1906 C CA . ALA B 1 113 ? -3.244 74.688 -8.391 1 24.44 113 ALA B CA 1
ATOM 1907 C C . ALA B 1 113 ? -3.977 73.938 -9.469 1 24.44 113 ALA B C 1
ATOM 1909 O O . ALA B 1 113 ? -4.094 74.375 -10.609 1 24.44 113 ALA B O 1
ATOM 1910 N N . ALA B 1 114 ? -3.533 72.625 -9.727 1 23.77 114 ALA B N 1
ATOM 1911 C CA . ALA B 1 114 ? -4.297 72.062 -10.836 1 23.77 114 ALA B CA 1
ATOM 1912 C C . ALA B 1 114 ? -5.797 72.188 -10.57 1 23.77 114 ALA B C 1
ATOM 1914 O O . ALA B 1 114 ? -6.234 72.062 -9.422 1 23.77 114 ALA B O 1
ATOM 1915 N N . GLY B 1 115 ? -6.457 72.625 -11.555 1 21.16 115 GLY B N 1
ATOM 1916 C CA . GLY B 1 115 ? -7.828 73 -11.852 1 21.16 115 GLY B CA 1
ATOM 1917 C C . GLY B 1 115 ? -8.812 71.875 -11.656 1 21.16 115 GLY B C 1
ATOM 1918 O O . GLY B 1 115 ? -8.484 70.688 -11.898 1 21.16 115 GLY B O 1
ATOM 1919 N N . LEU B 1 116 ? -9.719 72 -10.711 1 24.02 116 LEU B N 1
ATOM 1920 C CA . LEU B 1 116 ? -10.867 71.312 -10.125 1 24.02 116 LEU B CA 1
ATOM 1921 C C . LEU B 1 116 ? -11.859 70.875 -11.211 1 24.02 116 LEU B C 1
ATOM 1923 O O . LEU B 1 116 ? -12.914 70.312 -10.906 1 24.02 116 LEU B O 1
ATOM 1927 N N . THR B 1 117 ? -11.398 70.5 -12.484 1 22.44 117 THR B N 1
ATOM 1928 C CA . THR B 1 117 ? -12.609 70.625 -13.297 1 22.44 117 THR B CA 1
ATOM 1929 C C . THR B 1 117 ? -13.703 69.688 -12.734 1 22.44 117 THR B C 1
ATOM 1931 O O . THR B 1 117 ? -13.414 68.688 -12.141 1 22.44 117 THR B O 1
ATOM 1934 N N . PHE B 1 118 ? -14.883 70.312 -12.609 1 22.16 118 PHE B N 1
ATOM 1935 C CA . PHE B 1 118 ? -16.234 70.188 -12.094 1 22.16 118 PHE B CA 1
ATOM 1936 C C . PHE B 1 118 ? -17 69.062 -12.781 1 22.16 118 PHE B C 1
ATOM 1938 O O . PHE B 1 118 ? -18.172 68.812 -12.477 1 22.16 118 PHE B O 1
ATOM 1945 N N . LYS B 1 119 ? -16.359 67.938 -13.234 1 21.78 119 LYS B N 1
ATOM 1946 C CA . LYS B 1 119 ? -17.328 67.438 -14.188 1 21.78 119 LYS B CA 1
ATOM 1947 C C . LYS B 1 119 ? -18.562 66.875 -13.461 1 21.78 119 LYS B C 1
ATOM 1949 O O . LYS B 1 119 ? -18.516 65.75 -12.914 1 21.78 119 LYS B O 1
ATOM 1954 N N . ARG B 1 120 ? -19.203 67.625 -12.609 1 21.64 120 ARG B N 1
ATOM 1955 C CA . ARG B 1 120 ? -20.375 67.062 -11.914 1 21.64 120 ARG B CA 1
ATOM 1956 C C . ARG B 1 120 ? -21.438 66.625 -12.898 1 21.64 120 ARG B C 1
ATOM 1958 O O . ARG B 1 120 ? -22.484 66.125 -12.5 1 21.64 120 ARG B O 1
ATOM 1965 N N . LEU B 1 121 ? -21.094 66.188 -14.164 1 21.69 121 LEU B N 1
ATOM 1966 C CA . LEU B 1 121 ? -22.391 66.375 -14.836 1 21.69 121 LEU B CA 1
ATOM 1967 C C . LEU B 1 121 ? -23.484 65.625 -14.078 1 21.69 121 LEU B C 1
ATOM 1969 O O . LEU B 1 121 ? -23.25 64.5 -13.562 1 21.69 121 LEU B O 1
ATOM 1973 N N . ARG B 1 122 ? -24.672 66.312 -13.898 1 20.06 122 ARG B N 1
ATOM 1974 C CA . ARG B 1 122 ? -25.969 66.438 -13.242 1 20.06 122 ARG B CA 1
ATOM 1975 C C . ARG B 1 122 ? -26.859 65.25 -13.594 1 20.06 122 ARG B C 1
ATOM 1977 O O . ARG B 1 122 ? -27.578 64.688 -12.742 1 20.06 122 ARG B O 1
ATOM 1984 N N . ASN B 1 123 ? -27.047 64.812 -14.859 1 20.17 123 ASN B N 1
ATOM 1985 C CA . ASN B 1 123 ? -28.469 64.875 -15.195 1 20.17 123 ASN B CA 1
ATOM 1986 C C . ASN B 1 123 ? -29.234 63.75 -14.57 1 20.17 123 ASN B C 1
ATOM 1988 O O . ASN B 1 123 ? -28.75 62.594 -14.555 1 20.17 123 ASN B O 1
ATOM 1992 N N . ASN B 1 124 ? -30.312 64.062 -13.75 1 20.97 124 ASN B N 1
ATOM 1993 C CA . ASN B 1 124 ? -31.391 63.562 -12.898 1 20.97 124 ASN B CA 1
ATOM 1994 C C . ASN B 1 124 ? -32.25 62.562 -13.633 1 20.97 124 ASN B C 1
ATOM 1996 O O . ASN B 1 124 ? -33.062 61.844 -13.008 1 20.97 124 ASN B O 1
ATOM 2000 N N . SER B 1 125 ? -32.406 62.562 -14.953 1 21.45 125 SER B N 1
ATOM 2001 C CA . SER B 1 125 ? -33.812 62.5 -15.297 1 21.45 125 SER B CA 1
ATOM 2002 C C . SER B 1 125 ? -34.375 61.125 -15.023 1 21.45 125 SER B C 1
ATOM 2004 O O . SER B 1 125 ? -33.938 60.125 -15.602 1 21.45 125 SER B O 1
ATOM 2006 N N . PHE B 1 126 ? -34.688 60.75 -13.797 1 22.14 126 PHE B N 1
ATOM 2007 C CA . PHE B 1 126 ? -35.469 59.594 -13.391 1 22.14 126 PHE B CA 1
ATOM 2008 C C . PHE B 1 126 ? -36.75 59.469 -14.203 1 22.14 126 PHE B C 1
ATOM 2010 O O . PHE B 1 126 ? -37.781 60.031 -13.82 1 22.14 126 PHE B O 1
ATOM 2017 N N . SER B 1 127 ? -36.812 59.688 -15.539 1 20.48 127 SER B N 1
ATOM 2018 C CA . SER B 1 127 ? -38.188 59.781 -16.031 1 20.48 127 SER B CA 1
ATOM 2019 C C . SER B 1 127 ? -39.031 58.594 -15.617 1 20.48 127 SER B C 1
ATOM 2021 O O . SER B 1 127 ? -38.625 57.438 -15.828 1 20.48 127 SER B O 1
ATOM 2023 N N . MET B 1 128 ? -39.969 58.781 -14.695 1 21.36 128 MET B N 1
ATOM 2024 C CA . MET B 1 128 ? -41.125 58.156 -14.078 1 21.36 128 MET B CA 1
ATOM 2025 C C . MET B 1 128 ? -42.094 57.656 -15.141 1 21.36 128 MET B C 1
ATOM 2027 O O . MET B 1 128 ? -43.094 58.312 -15.445 1 21.36 128 MET B O 1
ATOM 2031 N N . ASP B 1 129 ? -41.562 57 -16.234 1 19.16 129 ASP B N 1
ATOM 2032 C CA . ASP B 1 129 ? -42.719 56.875 -17.125 1 19.16 129 ASP B CA 1
ATOM 2033 C C . ASP B 1 129 ? -43.938 56.375 -16.375 1 19.16 129 ASP B C 1
ATOM 2035 O O . ASP B 1 129 ? -43.812 55.75 -15.297 1 19.16 129 ASP B O 1
ATOM 2039 N N . SER B 1 130 ? -45 55.938 -17.25 1 19.56 130 SER B N 1
ATOM 2040 C CA . SER B 1 130 ? -46.406 56.219 -17.578 1 19.56 130 SER B CA 1
ATOM 2041 C C . SER B 1 130 ? -47.344 55.375 -16.734 1 19.56 130 SER B C 1
ATOM 2043 O O . SER B 1 130 ? -48.25 55.906 -16.078 1 19.56 130 SER B O 1
ATOM 2045 N N . HIS B 1 131 ? -48.156 54.312 -17.406 1 17.86 131 HIS B N 1
ATOM 2046 C CA . HIS B 1 131 ? -49.594 54.438 -17.719 1 17.86 131 HIS B CA 1
ATOM 2047 C C . HIS B 1 131 ? -50.438 53.844 -16.609 1 17.86 131 HIS B C 1
ATOM 2049 O O . HIS B 1 131 ? -51.344 54.531 -16.094 1 17.86 131 HIS B O 1
ATOM 2055 N N . ASP B 1 132 ? -51.219 52.719 -16.969 1 21.66 132 ASP B N 1
ATOM 2056 C CA . ASP B 1 132 ? -52.688 52.75 -17.109 1 21.66 132 ASP B CA 1
ATOM 2057 C C . ASP B 1 132 ? -53.375 52.344 -15.812 1 21.66 132 ASP B C 1
ATOM 2059 O O . ASP B 1 132 ? -52.75 51.75 -14.93 1 21.66 132 ASP B O 1
ATOM 2063 N N . GLY B 1 133 ? -54.781 52.031 -15.977 1 19.42 133 GLY B N 1
ATOM 2064 C CA . GLY B 1 133 ? -56.125 52.344 -15.547 1 19.42 133 GLY B CA 1
ATOM 2065 C C . GLY B 1 133 ? -56.594 51.5 -14.391 1 19.42 133 GLY B C 1
ATOM 2066 O O . GLY B 1 133 ? -55.938 50.562 -13.969 1 19.42 133 GLY B O 1
ATOM 2067 N N . LYS B 1 134 ? -57.906 50.844 -14.586 1 23.69 134 LYS B N 1
ATOM 2068 C CA . LYS B 1 134 ? -59.25 51.094 -14.062 1 23.69 134 LYS B CA 1
ATOM 2069 C C . LYS B 1 134 ? -59.531 50.188 -12.867 1 23.69 134 LYS B C 1
ATOM 2071 O O . LYS B 1 134 ? -58.812 49.219 -12.625 1 23.69 134 LYS B O 1
ATOM 2076 N N . ALA B 1 135 ? -60.938 49.875 -12.828 1 23.14 135 ALA B N 1
ATOM 2077 C CA . ALA B 1 135 ? -62.156 50.062 -12.031 1 23.14 135 ALA B CA 1
ATOM 2078 C C . ALA B 1 135 ? -62.375 48.844 -11.125 1 23.14 135 ALA B C 1
ATOM 2080 O O . ALA B 1 135 ? -61.812 47.781 -11.359 1 23.14 135 ALA B O 1
ATOM 2081 N N . CYS B 1 136 ? -63.438 49.094 -10.289 1 25.91 136 CYS B N 1
ATOM 2082 C CA . CYS B 1 136 ? -64.25 48.656 -9.148 1 25.91 136 CYS B CA 1
ATOM 2083 C C . CYS B 1 136 ? -65 47.344 -9.484 1 25.91 136 CYS B C 1
ATOM 2085 O O . CYS B 1 136 ? -65.75 46.844 -8.672 1 25.91 136 CYS B O 1
ATOM 2087 N N . SER B 1 137 ? -64.688 46.688 -10.617 1 22.94 137 SER B N 1
ATOM 2088 C CA . SER B 1 137 ? -66 46.156 -10.969 1 22.94 137 SER B CA 1
ATOM 2089 C C . SER B 1 137 ? -66.625 45.406 -9.789 1 22.94 137 SER B C 1
ATOM 2091 O O . SER B 1 137 ? -65.938 44.812 -8.977 1 22.94 137 SER B O 1
ATOM 2093 N N . SER B 1 138 ? -68 45.562 -9.914 1 22.16 138 SER B N 1
ATOM 2094 C CA . SER B 1 138 ? -69.438 45.188 -9.648 1 22.16 138 SER B CA 1
ATOM 2095 C C . SER B 1 138 ? -69.562 43.656 -9.547 1 22.16 138 SER B C 1
ATOM 2097 O O . SER B 1 138 ? -69 42.938 -10.336 1 22.16 138 SER B O 1
#

Radius of gyration: 38.3 Å; Cα contacts (8 Å, |Δi|>4): 356; chains: 2; bounding box: 130×95×81 Å

Organism: Phaseolus coccineus (NCBI:txid3886)

Secondary structure (DSSP, 8-state):
--PBPSSSSSBP-EEETTTTEEE-HHHHHHHHTS-TTGGGS-EEEEPTTT-PEEEEEE-SS-PPPEEE--HHHHHHHHHHHHHHHHHHHHHHHHHHSS----------------------------------------/-PPBPSSSSSBP-EEETTTTEEE-HHHHHHHHTS-TTGGGS-EEEEPTTT-PEEEEEE-SS-PPPEEE--HHHHHHHHHHHHHHHHHHHHHHHHHHSS----------------------------------------

Solvent-accessible surface area (backbone atoms only — not comparable to full-atom values): 16661 Å² total; per-residue (Å²): 126,88,57,52,13,74,88,52,85,50,63,36,44,29,33,31,65,79,74,69,41,37,26,22,74,67,57,41,30,59,60,18,46,66,43,76,76,54,10,63,42,46,32,32,36,24,13,72,82,80,59,44,77,37,68,38,31,30,54,44,41,70,80,53,79,64,51,37,43,36,64,70,59,52,51,50,51,51,50,52,51,50,51,50,51,51,52,51,51,49,51,51,51,58,58,65,67,58,65,76,74,78,74,75,81,73,80,84,74,81,81,76,75,80,79,75,81,70,86,69,74,83,66,87,76,79,66,86,71,80,89,79,83,86,70,93,74,132,128,88,55,52,14,76,86,52,85,51,62,36,46,28,33,30,65,80,74,69,40,38,26,21,74,67,57,40,31,58,59,19,48,67,41,77,75,55,11,63,42,45,32,30,35,25,13,73,82,79,60,45,77,37,69,38,30,30,55,44,41,70,80,55,77,63,51,36,42,37,66,69,58,50,52,50,52,51,51,52,50,49,51,51,51,50,51,51,52,50,52,51,51,58,57,64,66,58,63,74,74,75,74,70,82,67,81,81,71,81,71,76,79,75,78,72,80,65,83,59,86,72,89,69,82,71,78,75,79,83,85,87,87,89,82,77,83,130

InterPro domains:
  IPR000315 B-box-type zinc finger [PF00643] (4-45)
  IPR000315 B-box-type zinc finger [PS50119] (1-46)
  IPR000315 B-box-type zinc finger [SM00336] (1-46)
  IPR049808 CONSTANS-like, B-box-type 1 zinc finger [cd19821] (5-46)

Sequence (276 aa):
MEESCALCEKRAVMLCESDQAKLCWECDEKVHGANFLVAKHSRVLLCRSCHSPTPWKASGTKLTPTVSFCQPCVANRHARLHQLVNNVCQQHKEGENEALPVSSASATSPHSAAGLTFKRLRNNSFSMDSHDGKACSSMEESCALCEKRAVMLCESDQAKLCWECDEKVHGANFLVAKHSRVLLCRSCHSPTPWKASGTKLTPTVSFCQPCVANRHARLHQLVNNVCQQHKEGENEALPVSSASATSPHSAAGLTFKRLRNNSFSMDSHDGKACSS

pLDDT: mean 73.86, std 31.08, range [17.86, 98.81]